Protein AF-Q121H1-F1 (afdb_monomer_lite)

Secondary structure (DSSP, 8-state):
-------TTS--GGGHHHHHHHHHHTPPPPP---S--TTT-HHHHHHHHH--PPPEEEEEEHHHHHTT--HHHHHHHHHHSSSHHHHHHHTT-EEEEEES-TT-SS-GGG-HHHHHHHHHHHHH---HHHHB---HHHHHHHHHHHSEEEEEEETTTEEEEEEE--HHHHHHHHHHHHHHHHHHHHTT--HHHHHHHHHHHHHHHHHHH-

Structure (mmCIF, N/CA/C/O backbone):
data_AF-Q121H1-F1
#
_entry.id   AF-Q121H1-F1
#
loop_
_atom_site.group_PDB
_atom_site.id
_atom_site.type_symbol
_atom_site.label_atom_id
_atom_site.label_alt_id
_atom_site.label_comp_id
_atom_site.label_asym_id
_atom_site.label_entity_id
_atom_site.label_seq_id
_atom_site.pdbx_PDB_ins_code
_at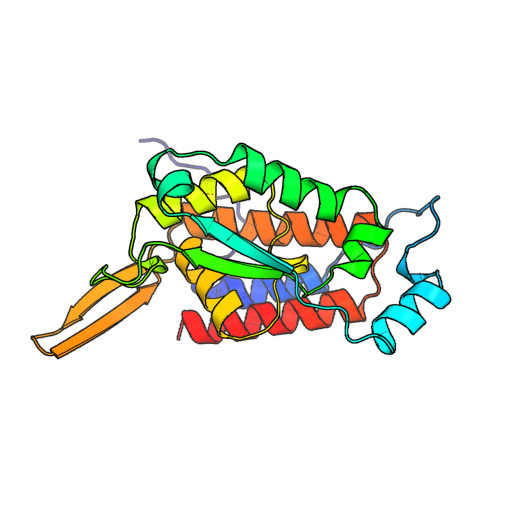om_site.Cartn_x
_atom_site.Cartn_y
_atom_site.Cartn_z
_atom_site.occupancy
_atom_site.B_iso_or_equiv
_atom_site.auth_seq_id
_atom_site.auth_comp_id
_atom_site.auth_asym_id
_atom_site.auth_atom_id
_atom_site.pdbx_PDB_model_num
ATOM 1 N N . MET A 1 1 ? 14.103 -7.721 33.071 1.00 34.28 1 MET A N 1
ATOM 2 C CA . MET A 1 1 ? 14.401 -6.409 32.450 1.00 34.28 1 MET A CA 1
ATOM 3 C C . MET A 1 1 ? 15.168 -6.641 31.159 1.00 34.28 1 MET A C 1
ATOM 5 O O . MET A 1 1 ? 16.382 -6.779 31.193 1.00 34.28 1 MET A O 1
ATOM 9 N N . ASN A 1 2 ? 14.458 -6.775 30.038 1.00 33.00 2 ASN A N 1
ATOM 10 C CA . ASN A 1 2 ? 15.070 -6.988 28.730 1.00 33.00 2 ASN A CA 1
ATOM 11 C C . ASN A 1 2 ? 15.188 -5.622 28.039 1.00 33.00 2 ASN A C 1
ATOM 13 O O . ASN A 1 2 ? 14.180 -5.060 27.623 1.00 33.00 2 ASN A O 1
ATOM 17 N N . LYS A 1 3 ? 16.395 -5.045 27.994 1.00 39.53 3 LYS A N 1
ATOM 18 C CA . LYS A 1 3 ? 16.660 -3.836 27.204 1.00 39.53 3 LYS A CA 1
ATOM 19 C C . LYS A 1 3 ? 16.692 -4.261 25.737 1.00 39.53 3 LYS A C 1
ATOM 21 O O . LYS A 1 3 ? 17.714 -4.766 25.272 1.00 39.53 3 LYS A O 1
ATOM 26 N N . GLN A 1 4 ? 15.574 -4.101 25.028 1.00 41.59 4 GLN A N 1
ATOM 27 C CA . GLN A 1 4 ? 15.573 -4.167 23.570 1.00 41.59 4 GLN A CA 1
ATOM 28 C C . GLN A 1 4 ? 16.611 -3.166 23.056 1.00 41.59 4 GLN A C 1
ATOM 30 O O . GLN A 1 4 ? 16.601 -1.987 23.409 1.00 41.59 4 GLN A O 1
ATOM 35 N N . ARG A 1 5 ? 17.577 -3.677 22.290 1.00 36.69 5 ARG A N 1
ATOM 36 C CA . ARG A 1 5 ? 18.591 -2.865 21.624 1.00 36.69 5 ARG A CA 1
ATOM 37 C C . ARG A 1 5 ? 17.867 -2.015 20.585 1.00 36.69 5 ARG A C 1
ATOM 39 O O . ARG A 1 5 ? 17.453 -2.535 19.557 1.00 36.69 5 ARG A O 1
ATOM 46 N N . HIS A 1 6 ? 17.699 -0.734 20.884 1.00 38.19 6 HIS A N 1
ATOM 47 C CA . HIS A 1 6 ? 17.233 0.257 19.925 1.00 38.19 6 HIS A CA 1
ATOM 48 C C . HIS A 1 6 ? 18.236 0.281 18.762 1.00 38.19 6 HIS A C 1
ATOM 50 O O . HIS A 1 6 ? 19.423 0.536 18.980 1.00 38.19 6 HIS A O 1
ATOM 56 N N . ASN A 1 7 ? 17.797 -0.080 17.556 1.00 40.78 7 ASN A N 1
ATOM 57 C CA . ASN A 1 7 ? 18.618 0.017 16.357 1.00 40.78 7 ASN A CA 1
ATOM 58 C C . ASN A 1 7 ? 18.686 1.508 15.966 1.00 40.78 7 ASN A C 1
ATOM 60 O O . ASN A 1 7 ? 17.660 2.061 15.580 1.00 40.78 7 ASN A O 1
ATOM 64 N N . PRO A 1 8 ? 19.845 2.188 16.051 1.00 44.75 8 PRO A N 1
ATOM 65 C CA . PRO A 1 8 ? 19.951 3.646 15.887 1.00 44.75 8 PRO A CA 1
ATOM 66 C C . PRO A 1 8 ? 19.706 4.151 14.450 1.00 44.75 8 PRO A C 1
ATOM 68 O O . PRO A 1 8 ? 19.971 5.311 14.150 1.00 44.75 8 PRO A O 1
ATOM 71 N N . SER A 1 9 ? 19.234 3.288 13.548 1.00 58.44 9 SER A N 1
ATOM 72 C CA . SER A 1 9 ? 18.956 3.599 12.141 1.00 58.44 9 SER A CA 1
ATOM 73 C C . SER A 1 9 ? 17.468 3.830 11.834 1.00 58.44 9 SER A C 1
ATOM 75 O O . SER A 1 9 ? 17.129 4.185 10.700 1.00 58.44 9 SER A O 1
ATOM 77 N N . GLU A 1 10 ? 16.584 3.681 12.825 1.00 61.81 10 GLU A N 1
ATOM 78 C CA . GLU A 1 10 ? 15.136 3.842 12.666 1.00 61.81 10 GLU A CA 1
ATOM 79 C C . GLU A 1 10 ? 14.643 5.127 13.365 1.00 61.81 10 GLU A C 1
ATOM 81 O O . GLU A 1 10 ? 14.983 5.373 14.522 1.00 61.81 10 GLU A O 1
ATOM 86 N N . PRO A 1 11 ? 13.894 5.997 12.661 1.00 69.19 11 PRO A N 1
ATOM 87 C CA . PRO A 1 11 ? 13.501 7.312 13.157 1.00 69.19 11 PRO A CA 1
ATOM 88 C C . PRO A 1 11 ? 12.398 7.214 14.223 1.00 69.19 11 PRO A C 1
ATOM 90 O O . PRO A 1 11 ? 11.541 6.329 14.147 1.00 69.19 11 PRO A O 1
ATOM 93 N N . PRO A 1 12 ? 12.332 8.173 15.163 1.00 69.56 12 PRO A N 1
ATOM 94 C CA . PRO A 1 12 ? 11.170 8.325 16.027 1.00 69.56 12 PRO A CA 1
ATOM 95 C C . PRO A 1 12 ? 9.916 8.716 15.212 1.00 69.56 12 PRO A C 1
ATOM 97 O O . PRO A 1 12 ? 10.044 9.274 14.117 1.00 69.56 12 PRO A O 1
ATOM 100 N N . PRO A 1 13 ? 8.698 8.497 15.751 1.00 66.62 13 PRO A N 1
ATOM 101 C CA . PRO A 1 13 ? 7.440 8.676 15.020 1.00 66.62 13 PRO A CA 1
ATOM 102 C C . PRO A 1 13 ? 7.288 10.029 14.301 1.00 66.62 13 PRO A C 1
ATOM 104 O O . PRO A 1 13 ? 6.884 10.082 13.142 1.00 66.62 13 PRO A O 1
ATOM 107 N N . HIS A 1 14 ? 7.698 11.123 14.950 1.00 72.94 14 HIS A N 1
ATOM 108 C CA . HIS A 1 14 ? 7.619 12.483 14.401 1.00 72.94 14 HIS A CA 1
ATOM 109 C C . HIS A 1 14 ? 8.601 12.760 13.243 1.00 72.94 14 HIS A C 1
ATOM 111 O O . HIS A 1 14 ? 8.474 13.777 12.571 1.00 72.94 14 HIS A O 1
ATOM 117 N N . GLN A 1 15 ? 9.574 11.876 12.992 1.00 80.69 15 GLN A N 1
ATOM 118 C CA . GLN A 1 15 ? 10.546 11.977 11.891 1.00 80.69 15 GLN A CA 1
ATOM 119 C C . GLN A 1 15 ? 10.280 10.954 10.775 1.00 80.69 15 GLN A C 1
ATOM 121 O O . GLN A 1 15 ? 11.035 10.885 9.804 1.00 80.69 15 GLN A O 1
ATOM 126 N N . LEU A 1 16 ? 9.212 10.153 10.887 1.00 76.94 16 LEU A N 1
ATOM 127 C CA . LEU A 1 16 ? 8.920 9.058 9.960 1.00 76.94 16 LEU A CA 1
ATOM 128 C C . LEU A 1 16 ? 8.705 9.552 8.521 1.00 76.94 16 LEU A C 1
ATOM 130 O O . LEU A 1 16 ? 9.217 8.948 7.577 1.00 76.94 16 LEU A O 1
ATOM 134 N N . ALA A 1 17 ? 7.997 10.672 8.354 1.00 75.12 17 ALA A N 1
ATOM 135 C CA . ALA A 1 17 ? 7.684 11.235 7.041 1.00 75.12 17 ALA A CA 1
ATOM 136 C C . ALA A 1 17 ? 8.948 11.698 6.289 1.00 75.12 17 ALA A C 1
ATOM 138 O O . ALA A 1 17 ? 9.113 11.422 5.097 1.00 75.12 17 ALA A O 1
ATOM 139 N N . ASP A 1 18 ? 9.871 12.352 6.996 1.00 78.12 18 ASP A N 1
ATOM 140 C CA . ASP A 1 18 ? 11.135 12.818 6.424 1.00 78.12 18 ASP A CA 1
ATOM 141 C C . ASP A 1 18 ? 12.118 11.679 6.192 1.00 78.12 18 ASP A C 1
ATOM 143 O O . ASP A 1 18 ? 12.775 11.639 5.149 1.00 78.12 18 ASP A O 1
ATOM 147 N N . TRP A 1 19 ? 12.184 10.715 7.111 1.00 82.31 19 TRP A N 1
ATOM 148 C CA . TRP A 1 19 ? 13.001 9.523 6.927 1.00 82.31 19 TRP A CA 1
ATOM 149 C C . TRP A 1 19 ? 12.609 8.766 5.659 1.00 82.31 19 TRP A C 1
ATOM 151 O O . TRP A 1 19 ? 13.483 8.447 4.858 1.00 82.31 19 TRP A O 1
ATOM 161 N N . LEU A 1 20 ? 11.314 8.540 5.413 1.00 74.81 20 LEU A N 1
ATOM 162 C CA . LEU A 1 20 ? 10.854 7.867 4.193 1.00 74.81 20 LEU A CA 1
ATOM 163 C C . LEU A 1 20 ? 11.291 8.586 2.938 1.00 74.81 20 LEU A C 1
ATOM 165 O O . LEU A 1 20 ? 11.791 7.965 2.000 1.00 74.81 20 LEU A O 1
ATOM 169 N N . HIS A 1 21 ? 11.083 9.901 2.917 1.00 75.12 21 HIS A N 1
ATOM 170 C CA . HIS A 1 21 ? 11.475 10.682 1.770 1.00 75.12 21 HIS A CA 1
ATOM 171 C C . HIS A 1 21 ? 12.975 10.557 1.521 1.00 75.12 21 HIS A C 1
ATOM 173 O O . HIS A 1 21 ? 13.385 10.370 0.381 1.00 75.12 21 HIS A O 1
ATOM 179 N N . GLN A 1 22 ? 13.787 10.578 2.580 1.00 79.00 22 GLN A N 1
ATOM 180 C CA . GLN A 1 22 ? 15.221 10.348 2.466 1.00 79.00 22 GLN A CA 1
ATOM 181 C C . GLN A 1 22 ? 15.561 8.935 1.977 1.00 79.00 22 GLN A C 1
ATOM 183 O O . GLN A 1 22 ? 16.497 8.809 1.195 1.00 79.00 22 GLN A O 1
ATOM 188 N N . GLN A 1 23 ? 14.827 7.888 2.367 1.00 79.19 23 GLN A N 1
ATOM 189 C CA . GLN A 1 23 ? 15.066 6.522 1.873 1.00 79.19 23 GLN A CA 1
ATOM 190 C C . GLN A 1 23 ? 14.782 6.388 0.371 1.00 79.19 23 GLN A C 1
ATOM 192 O O . GLN A 1 23 ? 15.600 5.842 -0.366 1.00 79.19 23 GLN A O 1
ATOM 197 N N . PHE A 1 24 ? 13.662 6.939 -0.104 1.00 73.44 24 PHE A N 1
ATOM 198 C CA . PHE A 1 24 ? 13.357 7.006 -1.539 1.00 73.44 24 PHE A CA 1
ATOM 199 C C . PHE A 1 24 ? 14.347 7.917 -2.292 1.00 73.44 24 PHE A C 1
ATOM 201 O O . PHE A 1 24 ? 14.730 7.614 -3.421 1.00 73.44 24 PHE A O 1
ATOM 208 N N . LEU A 1 25 ? 14.798 8.984 -1.619 1.00 71.75 25 LEU A N 1
ATOM 209 C CA . LEU A 1 25 ? 15.963 9.834 -1.895 1.00 71.75 25 LEU A CA 1
ATOM 210 C C . LEU A 1 25 ? 17.230 9.064 -2.275 1.00 71.75 25 LEU A C 1
ATOM 212 O O . LEU A 1 25 ? 17.796 9.182 -3.361 1.00 71.75 25 LEU A O 1
ATOM 216 N N . ARG A 1 26 ? 17.694 8.301 -1.291 1.00 75.38 26 ARG A N 1
ATOM 217 C CA . ARG A 1 26 ? 19.017 7.681 -1.213 1.00 75.38 26 ARG A CA 1
ATOM 218 C C . ARG A 1 26 ? 19.045 6.279 -1.809 1.00 75.38 26 ARG A C 1
ATOM 220 O O . ARG A 1 26 ? 19.916 5.488 -1.449 1.00 75.38 26 ARG A O 1
ATOM 227 N N . ARG A 1 27 ? 18.088 5.950 -2.681 1.00 68.31 27 ARG A N 1
ATOM 228 C CA . ARG A 1 27 ? 17.991 4.620 -3.284 1.00 68.31 27 ARG A CA 1
ATOM 229 C C . ARG A 1 27 ? 19.352 4.226 -3.877 1.00 68.31 27 ARG A C 1
ATOM 231 O O . ARG A 1 27 ? 19.921 5.025 -4.625 1.00 68.31 27 ARG A O 1
ATOM 238 N N . PRO A 1 28 ? 19.877 3.026 -3.575 1.00 63.47 28 PRO A N 1
ATOM 239 C CA . PRO A 1 28 ? 21.087 2.555 -4.229 1.00 63.47 28 PRO A CA 1
ATOM 240 C C . PRO A 1 28 ? 20.869 2.512 -5.746 1.00 63.47 28 PRO A C 1
ATOM 242 O O . PRO A 1 28 ? 19.742 2.314 -6.220 1.00 63.47 28 PRO A O 1
ATOM 245 N N . ALA A 1 29 ? 21.949 2.707 -6.508 1.00 57.31 29 ALA A N 1
ATOM 246 C CA . ALA A 1 29 ? 21.909 2.448 -7.939 1.00 57.31 29 ALA A CA 1
ATOM 247 C C . ALA A 1 29 ? 21.372 1.020 -8.150 1.00 57.31 29 ALA A C 1
ATOM 249 O O . ALA A 1 29 ? 21.728 0.125 -7.372 1.00 57.31 29 ALA A O 1
ATOM 250 N N . PRO A 1 30 ? 20.469 0.804 -9.124 1.00 60.47 30 PRO A N 1
ATOM 251 C CA . PRO A 1 30 ? 20.012 -0.546 -9.410 1.00 60.47 30 PRO A CA 1
ATOM 252 C C . PRO A 1 30 ? 21.250 -1.418 -9.687 1.00 60.47 30 PRO A C 1
ATOM 254 O O . PRO A 1 30 ? 22.167 -0.939 -10.358 1.00 60.47 30 PRO A O 1
ATOM 257 N N . PRO A 1 31 ? 21.322 -2.649 -9.146 1.00 58.53 31 PRO A N 1
ATOM 258 C CA . PRO A 1 31 ? 22.397 -3.573 -9.504 1.00 58.53 31 PRO A CA 1
ATOM 259 C C . PRO A 1 31 ? 22.412 -3.760 -11.024 1.00 58.53 31 PRO A C 1
ATOM 261 O O . PRO A 1 31 ? 21.356 -3.602 -11.643 1.00 58.53 31 PRO A O 1
ATOM 264 N N . ASP A 1 32 ? 23.573 -4.087 -11.606 1.00 54.44 32 ASP A N 1
ATOM 265 C CA . ASP A 1 32 ? 23.716 -4.348 -13.044 1.00 54.44 32 ASP A CA 1
ATOM 266 C C . ASP A 1 32 ? 22.608 -5.305 -13.501 1.00 54.44 32 ASP A C 1
ATOM 268 O O . ASP A 1 32 ? 22.600 -6.504 -13.212 1.00 54.44 32 ASP A O 1
ATOM 272 N N . PHE A 1 33 ? 21.579 -4.730 -14.121 1.00 50.47 33 PHE A N 1
ATOM 273 C CA . PHE A 1 33 ? 20.337 -5.432 -14.375 1.00 50.47 33 PHE A CA 1
ATOM 274 C C . PHE A 1 33 ? 20.486 -6.168 -15.699 1.00 50.47 33 PHE A C 1
ATOM 276 O O . PHE A 1 33 ? 20.448 -5.563 -16.766 1.00 50.47 33 PHE A O 1
ATOM 283 N N . HIS A 1 34 ? 20.672 -7.484 -15.626 1.00 55.59 34 HIS A N 1
ATOM 284 C CA . HIS A 1 34 ? 20.847 -8.334 -16.807 1.00 55.59 34 HIS A CA 1
ATOM 285 C C . HIS A 1 34 ? 19.522 -8.737 -17.490 1.00 55.59 34 HIS A C 1
ATOM 287 O O . HIS A 1 34 ? 19.544 -9.450 -18.490 1.00 55.59 34 HIS A O 1
ATOM 293 N N . GLY A 1 35 ? 18.369 -8.294 -16.973 1.00 58.22 35 GLY A N 1
ATOM 294 C CA . GLY A 1 35 ? 17.061 -8.463 -17.617 1.00 58.22 35 GLY A CA 1
ATOM 295 C C . GLY A 1 35 ? 16.664 -7.264 -18.489 1.00 58.22 35 GLY A C 1
ATOM 296 O O . GLY A 1 35 ? 17.279 -6.202 -18.450 1.00 58.22 35 GLY A O 1
ATOM 297 N N . THR A 1 36 ? 15.573 -7.378 -19.246 1.00 63.00 36 THR A N 1
ATOM 298 C CA . THR A 1 36 ? 14.926 -6.214 -19.880 1.00 63.00 36 THR A CA 1
ATOM 299 C C . THR A 1 36 ? 14.064 -5.488 -18.856 1.00 63.00 36 THR A C 1
ATOM 301 O O . THR A 1 36 ? 13.089 -6.058 -18.361 1.00 63.00 36 THR A O 1
ATOM 304 N N . SER A 1 37 ? 14.441 -4.257 -18.487 1.00 70.81 37 SER A N 1
ATOM 305 C CA . SER A 1 37 ? 13.653 -3.466 -17.535 1.00 70.81 37 SER A CA 1
ATOM 306 C C . SER A 1 37 ? 12.253 -3.284 -18.123 1.00 70.81 37 SER A C 1
ATOM 308 O O . SER A 1 37 ? 12.154 -2.903 -19.292 1.00 70.81 37 SER A O 1
ATOM 310 N N . PRO A 1 38 ? 11.167 -3.511 -17.360 1.00 71.56 38 PRO A N 1
ATOM 311 C CA . PRO A 1 38 ? 9.818 -3.279 -17.873 1.00 71.56 38 PRO A CA 1
ATOM 312 C C . PRO A 1 38 ? 9.626 -1.816 -18.304 1.00 71.56 38 PRO A C 1
ATOM 314 O O . PRO A 1 38 ? 8.807 -1.526 -19.164 1.00 71.56 38 PRO A O 1
ATOM 317 N N . TRP A 1 39 ? 10.427 -0.897 -17.761 1.00 68.38 39 TRP A N 1
ATOM 318 C CA . TRP A 1 39 ? 10.409 0.525 -18.098 1.00 68.38 39 TRP A CA 1
ATOM 319 C C . TRP A 1 39 ? 11.224 0.876 -19.349 1.00 68.38 39 TRP A C 1
ATOM 321 O O . TRP A 1 39 ? 11.040 1.957 -19.901 1.00 68.38 39 TRP A O 1
ATOM 331 N N . ALA A 1 40 ? 12.118 -0.015 -19.793 1.00 67.56 40 ALA A N 1
ATOM 332 C CA . ALA A 1 40 ? 12.846 0.125 -21.056 1.00 67.56 40 ALA A CA 1
ATOM 333 C C . ALA A 1 40 ? 12.005 -0.325 -22.265 1.00 67.56 40 ALA A C 1
ATOM 335 O O . ALA A 1 40 ? 12.341 0.000 -23.403 1.00 67.56 40 ALA A O 1
ATOM 336 N N . ASP A 1 41 ? 10.903 -1.043 -22.026 1.00 68.81 41 ASP A N 1
ATOM 337 C CA . ASP A 1 41 ? 9.909 -1.355 -23.046 1.00 68.81 41 ASP A CA 1
ATOM 338 C C . ASP A 1 41 ? 9.089 -0.093 -23.369 1.00 68.81 41 ASP A C 1
ATOM 340 O O . ASP A 1 41 ? 8.159 0.297 -22.654 1.00 68.81 41 ASP A O 1
ATOM 344 N N . SER A 1 42 ? 9.451 0.567 -24.471 1.00 61.03 42 SER A N 1
ATOM 345 C CA . SER A 1 42 ? 8.793 1.777 -24.967 1.00 61.03 42 SER A CA 1
ATOM 346 C C . SER A 1 42 ? 7.311 1.564 -25.294 1.00 61.03 42 SER A C 1
ATOM 348 O O . SER A 1 42 ? 6.535 2.522 -25.212 1.00 61.03 42 SER A O 1
ATOM 350 N N . ASN A 1 43 ? 6.882 0.327 -25.580 1.00 63.41 43 ASN A N 1
ATOM 351 C CA . ASN A 1 43 ? 5.472 -0.005 -25.765 1.00 63.41 43 ASN A CA 1
ATOM 352 C C . ASN A 1 43 ? 4.738 -0.085 -24.426 1.00 63.41 43 ASN A C 1
ATOM 354 O O . ASN A 1 43 ? 3.634 0.446 -24.332 1.00 63.41 43 ASN A O 1
ATOM 358 N N . LEU A 1 44 ? 5.340 -0.670 -23.383 1.00 61.75 44 LEU A N 1
ATOM 359 C CA . LEU A 1 44 ? 4.755 -0.683 -22.036 1.00 61.75 44 LEU A CA 1
ATOM 360 C C . LEU A 1 44 ? 4.639 0.742 -21.477 1.00 61.75 44 LEU A C 1
ATOM 362 O O . LEU A 1 44 ? 3.569 1.132 -21.018 1.00 61.75 44 LEU A O 1
ATOM 366 N N . ALA A 1 45 ? 5.701 1.547 -21.570 1.00 63.16 45 ALA A N 1
ATOM 367 C CA . ALA A 1 45 ? 5.691 2.933 -21.101 1.00 63.16 45 ALA A CA 1
ATOM 368 C C . ALA A 1 45 ? 4.639 3.781 -21.841 1.00 63.16 45 ALA A C 1
ATOM 370 O O . ALA A 1 45 ? 3.860 4.508 -21.218 1.00 63.16 45 ALA A O 1
ATOM 371 N N . SER A 1 46 ? 4.546 3.635 -23.167 1.00 61.03 46 SER A N 1
ATOM 372 C CA . SER A 1 46 ? 3.531 4.323 -23.974 1.00 61.03 46 SER A CA 1
ATOM 373 C C . SER A 1 46 ? 2.114 3.816 -23.692 1.00 61.03 46 SER A C 1
ATOM 375 O O . SER A 1 46 ? 1.181 4.617 -23.649 1.00 61.03 46 SER A O 1
ATOM 377 N N . ALA A 1 47 ? 1.934 2.510 -23.471 1.00 59.12 47 ALA A N 1
ATOM 378 C CA . ALA A 1 47 ? 0.646 1.910 -23.133 1.00 59.12 47 ALA A CA 1
ATOM 379 C C . ALA A 1 47 ? 0.161 2.356 -21.751 1.00 59.12 47 ALA A C 1
ATOM 381 O O . ALA A 1 47 ? -0.999 2.727 -21.625 1.00 59.12 47 ALA A O 1
ATOM 382 N N . LEU A 1 48 ? 1.032 2.403 -20.741 1.00 60.69 48 LEU A N 1
ATOM 383 C CA . LEU A 1 48 ? 0.683 2.903 -19.406 1.00 60.69 48 LEU A CA 1
ATOM 384 C C . LEU A 1 48 ? 0.357 4.398 -19.411 1.00 60.69 48 LEU A C 1
ATOM 386 O O . LEU A 1 48 ? -0.509 4.837 -18.663 1.00 60.69 48 LEU A O 1
ATOM 390 N N . THR A 1 49 ? 1.001 5.167 -20.289 1.00 59.47 49 THR A N 1
ATOM 391 C CA . THR A 1 49 ? 0.733 6.605 -20.435 1.00 59.47 49 THR A CA 1
ATOM 392 C C . THR A 1 49 ? -0.570 6.884 -21.198 1.00 59.47 49 THR A C 1
ATOM 394 O O . THR A 1 49 ? -1.230 7.887 -20.946 1.00 59.47 49 THR A O 1
ATOM 397 N N . ARG A 1 50 ? -0.958 6.013 -22.144 1.00 51.19 50 ARG A N 1
ATOM 398 C CA . ARG A 1 50 ? -2.136 6.205 -23.016 1.00 51.19 50 ARG A CA 1
ATOM 399 C C . ARG A 1 50 ? -3.390 5.452 -22.574 1.00 51.19 50 ARG A C 1
ATOM 401 O O . ARG A 1 50 ? -4.483 5.834 -22.984 1.00 51.19 50 ARG A O 1
ATOM 408 N N . ALA A 1 51 ? -3.258 4.375 -21.805 1.00 57.69 51 ALA A N 1
ATOM 409 C CA . ALA A 1 51 ? -4.382 3.554 -21.379 1.00 57.69 51 ALA A CA 1
ATOM 410 C C . ALA A 1 51 ? -4.855 3.966 -19.983 1.00 57.69 51 ALA A C 1
ATOM 412 O O . ALA A 1 51 ? -4.119 3.858 -19.005 1.00 57.69 51 ALA A O 1
ATOM 413 N N . VAL A 1 52 ? -6.133 4.333 -19.871 1.00 65.31 52 VAL A N 1
ATOM 414 C CA . VAL A 1 52 ? -6.833 4.305 -18.582 1.00 65.31 52 VAL A CA 1
ATOM 415 C C . VAL A 1 52 ? -7.126 2.839 -18.275 1.00 65.31 52 VAL A C 1
ATOM 417 O O . VAL A 1 52 ? -8.182 2.309 -18.617 1.00 65.31 52 VAL A O 1
ATOM 420 N N . LEU A 1 53 ? -6.142 2.138 -17.712 1.00 76.12 53 LEU A N 1
ATOM 421 C CA . LEU A 1 53 ? -6.353 0.770 -17.260 1.00 76.12 53 LEU A CA 1
ATOM 422 C C . LEU A 1 53 ? -7.328 0.780 -16.072 1.00 76.12 53 LEU A C 1
ATOM 424 O O . LEU A 1 53 ? -7.200 1.633 -15.191 1.00 76.12 53 LEU A O 1
ATOM 428 N N . PRO A 1 54 ? -8.279 -0.168 -16.004 1.00 83.56 54 PRO A N 1
ATOM 429 C CA . PRO A 1 54 ? -9.243 -0.205 -14.914 1.00 83.56 54 PRO A CA 1
ATOM 430 C C . PRO A 1 54 ? -8.536 -0.400 -13.571 1.00 83.56 54 PRO A C 1
ATOM 432 O O . PRO A 1 54 ? -7.478 -1.039 -13.493 1.00 83.56 54 PRO A O 1
ATOM 435 N N . ALA A 1 55 ? -9.132 0.139 -12.511 1.00 88.25 55 ALA A N 1
ATOM 436 C CA . ALA A 1 55 ? -8.680 -0.120 -11.153 1.00 88.25 55 ALA A CA 1
ATOM 437 C C . ALA A 1 55 ? -8.811 -1.614 -10.808 1.00 88.25 55 ALA A C 1
ATOM 439 O O . ALA A 1 55 ? -9.632 -2.338 -11.373 1.00 88.25 55 ALA A O 1
ATOM 440 N N . ILE A 1 56 ? -7.982 -2.069 -9.875 1.00 91.50 56 ILE A N 1
ATOM 441 C CA . ILE A 1 56 ? -8.028 -3.414 -9.316 1.00 91.50 56 ILE A CA 1
ATOM 442 C C . ILE A 1 56 ? -8.695 -3.304 -7.955 1.00 91.50 56 ILE A C 1
ATOM 444 O O . ILE A 1 56 ? -8.089 -2.823 -7.001 1.00 91.50 56 ILE A O 1
ATOM 448 N N . ASP A 1 57 ? -9.936 -3.767 -7.869 1.00 91.00 57 ASP A N 1
ATOM 449 C CA . ASP A 1 57 ? -10.660 -3.802 -6.605 1.00 91.00 57 ASP A CA 1
ATOM 450 C C . ASP A 1 57 ? -10.313 -5.075 -5.839 1.00 91.00 57 ASP A C 1
ATOM 452 O O . ASP A 1 57 ? -10.584 -6.201 -6.287 1.00 91.00 57 ASP A O 1
ATOM 456 N N . LEU A 1 58 ? -9.679 -4.885 -4.684 1.00 92.94 58 LEU A N 1
ATOM 457 C CA . LEU A 1 58 ? -9.421 -5.929 -3.710 1.00 92.94 58 LEU A CA 1
ATOM 458 C C . LEU A 1 58 ? -10.408 -5.767 -2.559 1.00 92.94 58 LEU A C 1
ATOM 460 O O . LEU A 1 58 ? -10.252 -4.911 -1.689 1.00 92.94 58 LEU A O 1
ATOM 464 N N . THR A 1 59 ? -11.454 -6.587 -2.600 1.00 92.88 59 THR A N 1
ATOM 465 C CA . THR A 1 59 ? -12.500 -6.606 -1.585 1.00 92.88 59 THR A CA 1
ATOM 466 C C . THR A 1 59 ? -12.261 -7.749 -0.614 1.00 92.88 59 THR A C 1
ATOM 468 O O . THR A 1 59 ? -12.234 -8.908 -1.023 1.00 92.88 59 THR A O 1
ATOM 471 N N . PHE A 1 60 ? -12.144 -7.426 0.668 1.00 94.25 60 PHE A N 1
ATOM 472 C CA . PHE A 1 60 ? -12.128 -8.401 1.750 1.00 94.25 60 PHE A CA 1
ATOM 473 C C . PHE A 1 60 ? -13.545 -8.557 2.294 1.00 94.25 60 PHE A C 1
ATOM 475 O O . PHE A 1 60 ? -14.210 -7.573 2.637 1.00 94.25 60 PHE A O 1
ATOM 482 N N . THR A 1 61 ? -14.052 -9.785 2.323 1.00 95.19 61 THR A N 1
ATOM 483 C CA . THR A 1 61 ? -15.386 -10.046 2.865 1.00 95.19 61 THR A CA 1
ATOM 484 C C . THR A 1 61 ? -15.320 -10.198 4.377 1.00 95.19 61 THR A C 1
ATOM 486 O O . THR A 1 61 ? -14.335 -10.702 4.914 1.00 95.19 61 THR A O 1
ATOM 489 N N . ARG A 1 62 ? -16.392 -9.814 5.075 1.00 95.12 62 ARG A N 1
ATOM 490 C CA . ARG A 1 62 ? -16.543 -10.069 6.512 1.00 95.12 62 ARG A CA 1
ATOM 491 C C . ARG A 1 62 ? -16.296 -11.534 6.863 1.00 95.12 62 ARG A C 1
ATOM 493 O O . ARG A 1 62 ? -15.621 -11.818 7.842 1.00 95.12 62 ARG A O 1
ATOM 500 N N . GLN A 1 63 ? -16.777 -12.457 6.029 1.00 95.56 63 GLN A N 1
ATOM 501 C CA . GLN A 1 63 ? -16.554 -13.886 6.225 1.00 95.56 63 GLN A CA 1
ATOM 502 C C . GLN A 1 63 ? -15.063 -14.250 6.184 1.00 95.56 63 GLN A C 1
ATOM 504 O O . GLN A 1 63 ? -14.611 -15.025 7.028 1.00 95.56 63 GLN A O 1
ATOM 509 N N . ASP A 1 64 ? -14.305 -13.713 5.224 1.00 95.69 64 ASP A N 1
ATOM 510 C CA . ASP A 1 64 ? -12.868 -13.978 5.112 1.00 95.69 64 ASP A CA 1
ATOM 511 C C . ASP A 1 64 ? -12.098 -13.396 6.296 1.00 95.69 64 ASP A C 1
ATOM 513 O O . ASP A 1 64 ? -11.230 -14.074 6.846 1.00 95.69 64 ASP A O 1
ATOM 517 N N . VAL A 1 65 ? -12.458 -12.183 6.724 1.00 94.69 65 VAL A N 1
ATOM 518 C CA . VAL A 1 65 ? -11.847 -11.511 7.876 1.00 94.69 65 VAL A CA 1
ATOM 519 C C . VAL A 1 65 ? -12.118 -12.281 9.169 1.00 94.69 65 VAL A C 1
ATOM 521 O O . VAL A 1 65 ? -11.178 -12.668 9.859 1.00 94.69 65 VAL A O 1
ATOM 524 N N . GLU A 1 66 ? -13.385 -12.562 9.479 1.00 93.81 66 GLU A N 1
ATOM 525 C CA . GLU A 1 66 ? -13.783 -13.246 10.719 1.00 93.81 66 GLU A CA 1
ATOM 526 C C . GLU A 1 66 ? -13.276 -14.694 10.776 1.00 93.81 66 GLU A C 1
ATOM 528 O O . GLU A 1 66 ? -12.990 -15.211 11.853 1.00 93.81 66 GLU A O 1
ATOM 533 N N . SER A 1 67 ? -13.117 -15.345 9.618 1.00 95.38 67 SER A N 1
ATOM 534 C CA . SER A 1 67 ? -12.553 -16.698 9.520 1.00 95.38 67 SER A CA 1
ATOM 535 C C . SER A 1 67 ? -11.030 -16.720 9.325 1.00 95.38 67 SER A C 1
ATOM 537 O O . SER A 1 67 ? -10.480 -17.795 9.083 1.00 95.38 67 SER A O 1
ATOM 539 N N . ALA A 1 68 ? -10.351 -15.567 9.363 1.00 93.44 68 ALA A N 1
ATOM 540 C CA . ALA A 1 68 ? -8.914 -15.416 9.110 1.00 93.44 68 ALA A CA 1
ATOM 541 C C . ALA A 1 68 ? -8.415 -16.069 7.797 1.00 93.44 68 ALA A C 1
ATOM 543 O O . ALA A 1 68 ? -7.282 -16.546 7.700 1.00 93.44 68 ALA A O 1
ATOM 544 N N . ARG A 1 69 ? -9.253 -16.096 6.754 1.00 95.94 69 ARG A N 1
ATOM 545 C CA . ARG A 1 69 ? -8.916 -16.683 5.449 1.00 95.94 69 ARG A CA 1
ATOM 546 C C . ARG A 1 69 ? -8.161 -15.674 4.596 1.00 95.94 69 ARG A C 1
ATOM 548 O O . ARG A 1 69 ? -8.756 -14.895 3.857 1.00 95.94 69 ARG A O 1
ATOM 555 N N . ILE A 1 70 ? -6.837 -15.692 4.700 1.00 96.44 70 ILE A N 1
ATOM 556 C CA . ILE A 1 70 ? -5.969 -14.789 3.929 1.00 96.44 70 ILE A CA 1
ATOM 557 C C . ILE A 1 70 ? -5.504 -15.377 2.589 1.00 96.44 70 ILE A C 1
ATOM 559 O O . ILE A 1 70 ? -5.065 -14.623 1.728 1.00 96.44 70 ILE A O 1
ATOM 563 N N . GLY A 1 71 ? -5.598 -16.699 2.395 1.00 95.06 71 GLY A N 1
ATOM 564 C CA . GLY A 1 71 ? -4.969 -17.402 1.266 1.00 95.06 71 GLY A CA 1
ATOM 565 C C . GLY A 1 71 ? -5.373 -16.856 -0.103 1.00 95.06 71 GLY A C 1
ATOM 566 O O . GLY A 1 71 ? -4.519 -16.426 -0.865 1.00 95.06 71 GLY A O 1
ATOM 567 N N . SER A 1 72 ? -6.676 -16.754 -0.373 1.00 91.25 72 SER A N 1
ATOM 568 C CA . SER A 1 72 ? -7.189 -16.243 -1.653 1.00 91.25 72 SER A CA 1
ATOM 569 C C . SER A 1 72 ? -6.775 -14.794 -1.936 1.00 91.25 72 SER A C 1
ATOM 571 O O . SER A 1 72 ? -6.487 -14.436 -3.080 1.00 91.25 72 SER A O 1
ATOM 573 N N . ALA A 1 73 ? -6.725 -13.952 -0.901 1.00 94.12 73 ALA A N 1
ATOM 574 C CA . ALA A 1 73 ? -6.257 -12.578 -1.011 1.00 94.12 73 ALA A CA 1
ATOM 575 C C . ALA A 1 73 ? -4.756 -12.524 -1.320 1.00 94.12 73 ALA A C 1
ATOM 577 O O . ALA A 1 73 ? -4.347 -11.807 -2.234 1.00 94.12 73 ALA A O 1
ATOM 578 N N . VAL A 1 74 ? -3.949 -13.302 -0.593 1.00 95.94 74 VAL A N 1
ATOM 579 C CA . VAL A 1 74 ? -2.499 -13.390 -0.795 1.00 95.94 74 VAL A CA 1
ATOM 580 C C . VAL A 1 74 ? -2.177 -13.940 -2.182 1.00 95.94 74 VAL A C 1
ATOM 582 O O . VAL A 1 74 ? -1.370 -13.332 -2.873 1.00 95.94 74 VAL A O 1
ATOM 585 N N . ASP A 1 75 ? -2.844 -14.997 -2.646 1.00 95.19 75 ASP A N 1
ATOM 586 C CA . ASP A 1 75 ? -2.635 -15.563 -3.987 1.00 95.19 75 ASP A CA 1
ATOM 587 C C . ASP A 1 75 ? -2.890 -14.517 -5.082 1.00 95.19 75 ASP A C 1
ATOM 589 O O . ASP A 1 75 ? -2.093 -14.336 -6.009 1.00 95.19 75 ASP A O 1
ATOM 593 N N . ARG A 1 76 ? -3.981 -13.753 -4.944 1.00 94.25 76 ARG A N 1
ATOM 594 C CA . ARG A 1 76 ? -4.303 -12.669 -5.877 1.00 94.25 76 ARG A CA 1
ATOM 595 C C . ARG A 1 76 ? -3.249 -11.565 -5.843 1.00 94.25 76 ARG A C 1
ATOM 597 O O . ARG A 1 76 ? -2.871 -11.063 -6.899 1.00 94.25 76 ARG A O 1
ATOM 604 N N . LEU A 1 77 ? -2.765 -11.191 -4.663 1.00 96.12 77 LEU A N 1
ATOM 605 C CA . LEU A 1 77 ? -1.712 -10.190 -4.503 1.00 96.12 77 LEU A CA 1
ATOM 606 C C . LEU A 1 77 ? -0.369 -10.666 -5.070 1.00 96.12 77 LEU A C 1
ATOM 608 O O . LEU A 1 77 ? 0.286 -9.910 -5.785 1.00 96.12 77 LEU A O 1
ATOM 612 N N . MET A 1 78 ? -0.002 -11.930 -4.849 1.00 94.44 78 MET A N 1
ATOM 613 C CA . MET A 1 78 ? 1.207 -12.540 -5.409 1.00 94.44 78 MET A CA 1
ATOM 614 C C . MET A 1 78 ? 1.220 -12.466 -6.938 1.00 94.44 78 MET A C 1
ATOM 616 O O . MET A 1 78 ? 2.251 -12.127 -7.515 1.00 94.44 78 MET A O 1
ATOM 620 N N . SER A 1 79 ? 0.067 -12.649 -7.595 1.00 93.31 79 SER A N 1
ATOM 621 C CA . SER A 1 79 ? -0.044 -12.496 -9.055 1.00 93.31 79 SER A CA 1
ATOM 622 C C . SER A 1 79 ? 0.297 -11.085 -9.565 1.00 93.31 79 SER A C 1
ATOM 624 O O . SER A 1 79 ? 0.720 -10.918 -10.710 1.00 93.31 79 SER A O 1
ATOM 626 N N . LEU A 1 80 ? 0.150 -10.048 -8.727 1.00 92.94 80 LEU A N 1
ATOM 627 C CA . LEU A 1 80 ? 0.533 -8.676 -9.080 1.00 92.94 80 LEU A CA 1
ATOM 628 C C . LEU A 1 80 ? 2.051 -8.491 -9.094 1.00 92.94 80 LEU A C 1
ATOM 630 O O . LEU A 1 80 ? 2.540 -7.601 -9.790 1.00 92.94 80 LEU A O 1
ATOM 634 N N . THR A 1 81 ? 2.767 -9.321 -8.335 1.00 92.75 81 THR A N 1
ATOM 635 C CA . THR A 1 81 ? 4.223 -9.284 -8.156 1.00 92.75 81 THR A CA 1
ATOM 636 C C . THR A 1 81 ? 4.974 -10.393 -8.890 1.00 92.75 81 THR A C 1
ATOM 638 O O . THR A 1 81 ? 6.188 -10.497 -8.754 1.00 92.75 81 THR A O 1
ATOM 641 N N . ASP A 1 82 ? 4.267 -11.202 -9.678 1.00 89.25 82 ASP A N 1
ATOM 642 C CA . ASP A 1 82 ? 4.801 -12.408 -10.321 1.00 89.25 82 ASP A CA 1
ATOM 643 C C . ASP A 1 82 ? 5.879 -12.102 -11.377 1.00 89.25 82 ASP A C 1
ATOM 645 O O . ASP A 1 82 ? 6.840 -12.845 -11.557 1.00 89.25 82 ASP A O 1
ATOM 649 N N . THR A 1 83 ? 5.755 -10.960 -12.063 1.00 87.50 83 THR A N 1
ATOM 650 C CA . THR A 1 83 ? 6.734 -10.502 -13.061 1.00 87.50 83 THR A CA 1
ATOM 651 C C . THR A 1 83 ? 6.972 -8.993 -12.968 1.00 87.50 83 THR A C 1
ATOM 653 O O . THR A 1 83 ? 6.051 -8.249 -12.613 1.00 87.50 83 THR A O 1
ATOM 656 N N . PRO A 1 84 ? 8.158 -8.488 -13.365 1.00 84.88 84 PRO A N 1
ATOM 657 C CA . PRO A 1 84 ? 8.419 -7.047 -13.441 1.00 84.88 84 PRO A CA 1
ATOM 658 C C . PRO A 1 84 ? 7.387 -6.283 -14.288 1.00 84.88 84 PRO A C 1
ATOM 660 O O . PRO A 1 84 ? 7.006 -5.162 -13.954 1.00 84.88 84 PRO A O 1
ATOM 663 N N . GLN A 1 85 ? 6.898 -6.895 -15.370 1.00 83.62 85 GLN A N 1
ATOM 664 C CA . GLN A 1 85 ? 5.864 -6.331 -16.235 1.00 83.62 85 GLN A CA 1
ATOM 665 C C . GLN A 1 85 ? 4.513 -6.248 -15.515 1.00 83.62 85 GLN A C 1
ATOM 667 O O . GLN A 1 85 ? 3.825 -5.237 -15.644 1.00 83.62 85 GLN A O 1
ATOM 672 N N . ALA A 1 86 ? 4.131 -7.276 -14.746 1.00 88.31 86 ALA A N 1
ATOM 673 C CA . ALA A 1 86 ? 2.914 -7.245 -13.936 1.00 88.31 86 ALA A CA 1
ATOM 674 C C . ALA A 1 86 ? 2.979 -6.139 -12.874 1.00 88.31 86 ALA A C 1
ATOM 676 O O . ALA A 1 86 ? 2.027 -5.365 -12.754 1.00 88.31 86 ALA A O 1
ATOM 677 N N . CYS A 1 87 ? 4.113 -6.001 -12.184 1.00 89.94 87 CYS A N 1
ATOM 678 C CA . CYS A 1 87 ? 4.336 -4.931 -11.217 1.00 89.94 87 CYS A CA 1
ATOM 679 C C . CYS A 1 87 ? 4.178 -3.548 -11.860 1.00 89.94 87 CYS A C 1
ATOM 681 O O . CYS A 1 87 ? 3.320 -2.767 -11.454 1.00 89.94 87 CYS A O 1
ATOM 683 N N . ALA A 1 88 ? 4.941 -3.272 -12.925 1.00 86.00 88 ALA A N 1
ATOM 684 C CA . ALA A 1 88 ? 4.905 -1.987 -13.621 1.00 86.00 88 ALA A CA 1
ATOM 685 C C . ALA A 1 88 ? 3.504 -1.664 -14.162 1.00 86.00 88 ALA A C 1
ATOM 687 O O . ALA A 1 88 ? 3.019 -0.543 -14.013 1.00 86.00 88 ALA A O 1
ATOM 688 N N . ARG A 1 89 ? 2.810 -2.661 -14.727 1.00 86.88 89 ARG A N 1
ATOM 689 C CA . ARG A 1 89 ? 1.456 -2.493 -15.269 1.00 86.88 89 ARG A CA 1
ATOM 690 C C . ARG A 1 89 ? 0.413 -2.163 -14.204 1.00 86.88 89 ARG A C 1
ATOM 692 O O . ARG A 1 89 ? -0.613 -1.557 -14.516 1.00 86.88 89 ARG A O 1
ATOM 699 N N . ASN A 1 90 ? 0.624 -2.609 -12.971 1.00 89.69 90 ASN A N 1
ATOM 700 C CA . ASN A 1 90 ? -0.334 -2.476 -11.877 1.00 89.69 90 ASN A CA 1
ATOM 701 C C . ASN A 1 90 ? 0.056 -1.386 -10.858 1.00 89.69 90 ASN A C 1
ATOM 703 O O . ASN A 1 90 ? -0.630 -1.255 -9.842 1.00 89.69 90 ASN A O 1
ATOM 707 N N . LEU A 1 91 ? 1.098 -0.589 -11.139 1.00 88.44 91 LEU A N 1
ATOM 708 C CA . LEU A 1 91 ? 1.481 0.589 -10.353 1.00 88.44 91 LEU A CA 1
ATOM 709 C C . LEU A 1 91 ? 0.249 1.461 -10.068 1.00 88.44 91 LEU A C 1
ATOM 711 O O . LEU A 1 91 ? -0.452 1.866 -10.995 1.00 88.44 91 LEU A O 1
ATOM 715 N N . SER A 1 92 ? 0.007 1.763 -8.790 1.00 87.69 92 SER A N 1
ATOM 716 C CA . SER A 1 92 ? -1.031 2.704 -8.344 1.00 87.69 92 SER A CA 1
ATOM 717 C C . SER A 1 92 ? -2.468 2.397 -8.806 1.00 87.69 92 SER A C 1
ATOM 719 O O . SER A 1 92 ? -3.280 3.309 -8.965 1.00 87.69 92 SER A O 1
ATOM 721 N N . ARG A 1 93 ? -2.813 1.122 -9.026 1.00 90.19 93 ARG A N 1
ATOM 722 C CA . ARG A 1 93 ? -4.143 0.698 -9.513 1.00 90.19 93 ARG A CA 1
ATOM 723 C C . ARG A 1 93 ? -4.996 -0.047 -8.489 1.00 90.19 93 ARG A C 1
ATOM 725 O O . ARG A 1 93 ? -6.177 -0.258 -8.748 1.00 90.19 93 ARG A O 1
ATOM 732 N N . LEU A 1 94 ? -4.435 -0.454 -7.357 1.00 92.62 94 LEU A N 1
ATOM 733 C CA . LEU A 1 94 ? -5.122 -1.228 -6.327 1.00 92.62 94 LEU A CA 1
ATOM 734 C C . LEU A 1 94 ? -6.003 -0.326 -5.455 1.00 92.62 94 LEU A C 1
ATOM 736 O O . LEU A 1 94 ? -5.535 0.684 -4.928 1.00 92.62 94 LEU A O 1
ATOM 740 N N . ARG A 1 95 ? -7.265 -0.710 -5.271 1.00 90.69 95 ARG A N 1
ATOM 741 C CA . ARG A 1 95 ? -8.200 -0.092 -4.323 1.00 90.69 95 ARG A CA 1
ATOM 742 C C . ARG A 1 95 ? -8.619 -1.122 -3.284 1.00 90.69 95 ARG A C 1
ATOM 744 O O . ARG A 1 95 ? -8.879 -2.276 -3.632 1.00 90.69 95 ARG A O 1
ATOM 751 N N . LEU A 1 96 ? -8.673 -0.701 -2.024 1.00 89.25 96 LEU A N 1
ATOM 752 C CA . LEU A 1 96 ? -9.053 -1.561 -0.905 1.00 89.25 96 LEU A CA 1
ATOM 753 C C . LEU A 1 96 ? -10.527 -1.355 -0.577 1.00 89.25 96 LEU A C 1
ATOM 755 O O . LEU A 1 96 ? -11.007 -0.226 -0.527 1.00 89.25 96 LEU A O 1
ATOM 759 N N . ALA A 1 97 ? -11.237 -2.447 -0.323 1.00 88.75 97 ALA A N 1
ATOM 760 C CA . ALA A 1 97 ? -12.608 -2.394 0.156 1.00 88.75 97 ALA A CA 1
ATOM 761 C C . ALA A 1 97 ? -12.868 -3.509 1.167 1.00 88.75 97 ALA A C 1
ATOM 763 O O . ALA A 1 97 ? -12.351 -4.617 1.040 1.00 88.75 97 ALA A O 1
ATOM 764 N N . PHE A 1 98 ? -13.733 -3.230 2.135 1.00 90.69 98 PHE A N 1
ATOM 765 C CA . PHE A 1 98 ? -14.245 -4.219 3.076 1.00 90.69 98 PHE A CA 1
ATOM 766 C C . PHE A 1 98 ? -15.754 -4.322 2.886 1.00 90.69 98 PHE A C 1
ATOM 768 O O . PHE A 1 98 ? -16.449 -3.310 2.840 1.00 90.69 98 PHE A O 1
ATOM 775 N N . SER A 1 99 ? -16.263 -5.542 2.734 1.00 93.06 99 SER A N 1
ATOM 776 C CA . SER A 1 99 ? -17.683 -5.797 2.465 1.00 93.06 99 SER A CA 1
ATOM 777 C C . SER A 1 99 ? -18.330 -6.593 3.595 1.00 93.06 99 SER A C 1
ATOM 779 O O . SER A 1 99 ? -17.693 -7.446 4.208 1.00 93.06 99 SER A O 1
ATOM 781 N N . GLY A 1 100 ? -19.608 -6.321 3.874 1.00 91.62 100 GLY A N 1
ATOM 782 C CA . GLY A 1 100 ? -20.359 -6.979 4.955 1.00 91.62 100 GLY A CA 1
ATOM 783 C C . GLY A 1 100 ? -20.324 -6.249 6.305 1.00 91.62 100 GLY A C 1
ATOM 784 O O . GLY A 1 100 ? -20.924 -6.728 7.265 1.00 91.62 100 GLY A O 1
ATOM 785 N N . TYR A 1 101 ? -19.690 -5.075 6.363 1.00 88.25 101 TYR A N 1
ATOM 786 C CA . TYR A 1 101 ? -19.559 -4.240 7.565 1.00 88.25 101 TYR A CA 1
ATOM 787 C C . TYR A 1 101 ? -20.485 -3.010 7.573 1.00 88.25 101 TYR A C 1
ATOM 789 O O . TYR A 1 101 ? -20.427 -2.190 8.476 1.00 88.25 101 TYR A O 1
ATOM 797 N N . ASN A 1 102 ? -21.393 -2.881 6.602 1.00 86.19 102 ASN A N 1
ATOM 798 C CA . ASN A 1 102 ? -22.235 -1.686 6.408 1.00 86.19 102 ASN A CA 1
ATOM 799 C C . ASN A 1 102 ? -23.185 -1.369 7.581 1.00 86.19 102 ASN A C 1
ATOM 801 O O . ASN A 1 102 ? -23.824 -0.322 7.586 1.00 86.19 102 ASN A O 1
ATOM 805 N N . ARG A 1 103 ? -23.356 -2.310 8.515 1.00 85.88 103 ARG A N 1
ATOM 806 C CA . ARG A 1 103 ? -24.212 -2.174 9.703 1.00 85.88 103 ARG A CA 1
ATOM 807 C C . ARG A 1 103 ? -23.411 -1.923 10.978 1.00 85.88 103 ARG A C 1
ATOM 809 O O . ARG A 1 103 ? -24.010 -1.819 12.044 1.00 85.88 103 ARG A O 1
ATOM 816 N N . GLU A 1 104 ? -22.087 -1.875 10.879 1.00 80.50 104 GLU A N 1
ATOM 817 C CA . GLU A 1 104 ? -21.237 -1.662 12.037 1.00 80.50 104 GLU A CA 1
ATOM 818 C C . GLU A 1 104 ? -21.234 -0.184 12.436 1.00 80.50 104 GLU A C 1
ATOM 820 O O . GLU A 1 104 ? -21.163 0.690 11.571 1.00 80.50 104 GLU A O 1
ATOM 825 N N . PRO A 1 105 ? -21.310 0.114 13.743 1.00 76.56 105 PRO A N 1
ATOM 826 C CA . PRO A 1 105 ? -21.297 1.489 14.232 1.00 76.56 105 PRO A CA 1
ATOM 827 C C . PRO A 1 105 ? -19.894 2.114 14.214 1.00 76.56 105 PRO A C 1
ATOM 829 O O . PRO A 1 105 ? -19.769 3.325 14.378 1.00 76.56 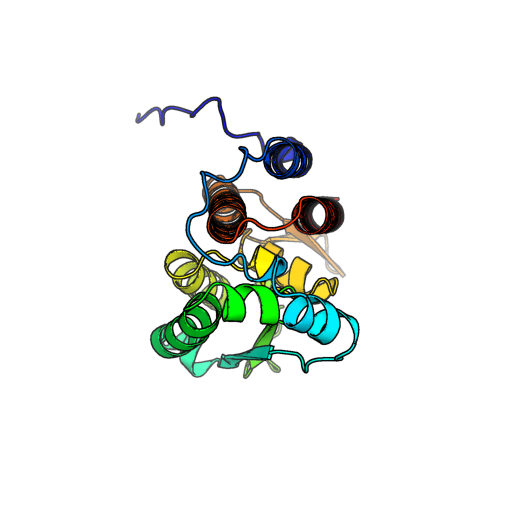105 PRO A O 1
ATOM 832 N N . HIS A 1 106 ? -18.850 1.297 14.056 1.00 75.06 106 HIS A N 1
ATOM 833 C CA . HIS A 1 106 ? -17.455 1.723 14.034 1.00 75.06 106 HIS A CA 1
ATOM 834 C C . HIS A 1 106 ? -16.941 1.804 12.598 1.00 75.06 106 HIS A C 1
ATOM 836 O O . HIS A 1 106 ? -17.352 1.032 11.731 1.00 75.06 106 HIS A O 1
ATOM 842 N N . GLU A 1 107 ? -15.994 2.707 12.352 1.00 76.81 107 GLU A N 1
ATOM 843 C CA . GLU A 1 107 ? -15.278 2.725 11.079 1.00 76.81 107 GLU A CA 1
ATOM 844 C C . GLU A 1 107 ? -14.442 1.453 10.913 1.00 76.81 107 GLU A C 1
ATOM 846 O O . GLU A 1 107 ? -13.908 0.920 11.883 1.00 76.81 107 GLU A O 1
ATOM 851 N N . ILE A 1 108 ? -14.257 1.011 9.667 1.00 81.81 108 ILE A N 1
ATOM 852 C CA . ILE A 1 108 ? -13.464 -0.177 9.307 1.00 81.81 108 ILE A CA 1
ATOM 853 C C . ILE A 1 108 ? -12.105 -0.206 10.014 1.00 81.81 108 ILE A C 1
ATOM 855 O O . ILE A 1 108 ? -11.706 -1.228 10.565 1.00 81.81 108 ILE A O 1
ATOM 859 N N . ALA A 1 109 ? -11.402 0.927 10.039 1.00 72.88 109 ALA A N 1
ATOM 860 C CA . ALA A 1 109 ? -10.085 1.017 10.656 1.00 72.88 109 ALA A CA 1
ATOM 861 C C . ALA A 1 109 ? -10.099 0.832 12.185 1.00 72.88 109 ALA A C 1
ATOM 863 O O . ALA A 1 109 ? -9.086 0.467 12.769 1.00 72.88 109 ALA A O 1
ATOM 864 N N . GLN A 1 110 ? -11.239 1.056 12.840 1.00 75.94 110 GLN A N 1
ATOM 865 C CA . GLN A 1 110 ? -11.400 0.917 14.290 1.00 75.94 110 GLN A CA 1
ATOM 866 C C . GLN A 1 110 ? -11.668 -0.537 14.714 1.00 75.94 110 GLN A C 1
ATOM 868 O O . GLN A 1 110 ? -11.620 -0.857 15.903 1.00 75.94 110 GLN A O 1
ATOM 873 N N . MET A 1 111 ? -11.945 -1.427 13.760 1.00 83.88 111 MET A N 1
ATOM 874 C CA . MET A 1 111 ? -12.259 -2.830 14.017 1.00 83.88 111 MET A CA 1
ATOM 875 C C . MET A 1 111 ? -10.970 -3.658 14.094 1.00 83.88 111 MET A C 1
ATOM 877 O O . MET A 1 111 ? -10.222 -3.788 13.121 1.00 83.88 111 MET A O 1
ATOM 881 N N . ARG A 1 112 ? -10.690 -4.237 15.267 1.00 82.38 112 ARG A N 1
ATOM 882 C CA . ARG A 1 112 ? -9.418 -4.932 15.542 1.00 82.38 112 ARG A CA 1
ATOM 883 C C . ARG A 1 112 ? -9.218 -6.168 14.671 1.00 82.38 112 ARG A C 1
ATOM 885 O O . ARG A 1 112 ? -8.096 -6.455 14.269 1.00 82.38 112 ARG A O 1
ATOM 892 N N . GLU A 1 113 ? -10.286 -6.897 14.379 1.00 87.19 113 GLU A N 1
ATOM 893 C CA . GLU A 1 113 ? -10.280 -8.061 13.496 1.00 87.19 113 GLU A CA 1
ATOM 894 C C . GLU A 1 113 ? -9.845 -7.697 12.074 1.00 87.19 113 GLU A C 1
ATOM 896 O O . GLU A 1 113 ? -9.091 -8.447 11.455 1.00 87.19 113 GLU A O 1
ATOM 901 N N . ILE A 1 114 ? -10.228 -6.510 11.594 1.00 89.56 114 ILE A N 1
ATOM 902 C CA . ILE A 1 114 ? -9.834 -6.010 10.278 1.00 89.56 114 ILE A CA 1
ATOM 903 C C . ILE A 1 114 ? -8.346 -5.659 10.279 1.00 89.56 114 ILE A C 1
ATOM 905 O O . ILE A 1 114 ? -7.617 -6.085 9.382 1.00 89.56 114 ILE A O 1
ATOM 909 N N . ALA A 1 115 ? -7.879 -4.942 11.304 1.00 85.56 115 ALA A N 1
ATOM 910 C CA . ALA A 1 115 ? -6.465 -4.610 11.453 1.00 85.56 115 ALA A CA 1
ATOM 911 C C . ALA A 1 115 ? -5.587 -5.874 11.530 1.00 85.56 115 ALA A C 1
ATOM 913 O O . ALA A 1 115 ? -4.607 -5.985 10.796 1.00 85.56 115 ALA A O 1
ATOM 914 N N . HIS A 1 116 ? -5.960 -6.869 12.345 1.00 87.06 116 HIS A N 1
ATOM 915 C CA . HIS A 1 116 ? -5.218 -8.132 12.446 1.00 87.06 116 HIS A CA 1
ATOM 916 C C . HIS A 1 116 ? -5.204 -8.909 11.123 1.00 87.06 116 HIS A C 1
ATOM 918 O O . HIS A 1 116 ? -4.158 -9.413 10.713 1.00 87.06 116 HIS A O 1
ATOM 924 N N . TYR A 1 117 ? -6.346 -8.993 10.438 1.00 92.00 117 TYR A N 1
ATOM 925 C CA . TYR A 1 117 ? -6.442 -9.650 9.137 1.00 92.00 117 TYR A CA 1
ATOM 926 C C . TYR A 1 117 ? -5.556 -8.962 8.089 1.00 92.00 117 TYR A C 1
ATOM 928 O O . TYR A 1 117 ? -4.792 -9.619 7.380 1.00 92.00 117 TYR A O 1
ATOM 936 N N . PHE A 1 118 ? -5.597 -7.630 8.031 1.00 91.06 118 PHE A N 1
ATOM 937 C CA . PHE A 1 118 ? -4.775 -6.843 7.116 1.00 91.06 118 PHE A CA 1
ATOM 938 C C . PHE A 1 118 ? -3.275 -6.968 7.423 1.00 91.06 118 PHE A C 1
ATOM 940 O O . PHE A 1 118 ? -2.461 -7.118 6.507 1.00 91.06 118 PHE A O 1
ATOM 947 N N . GLN A 1 119 ? -2.894 -6.965 8.703 1.00 88.19 119 GLN A N 1
ATOM 948 C CA . GLN A 1 119 ? -1.515 -7.204 9.135 1.00 88.19 119 GLN A CA 1
ATOM 949 C C . GLN A 1 119 ? -1.028 -8.594 8.716 1.00 88.19 119 GLN A C 1
ATOM 951 O O . GLN A 1 119 ? 0.076 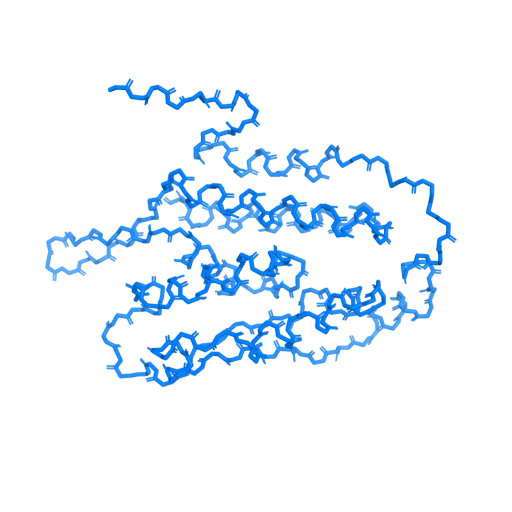-8.710 8.190 1.00 88.19 119 GLN A O 1
ATOM 956 N N . ALA A 1 120 ? -1.862 -9.628 8.861 1.00 91.38 120 ALA A N 1
ATOM 957 C CA . ALA A 1 120 ? -1.524 -10.977 8.418 1.00 91.38 120 ALA A CA 1
ATOM 958 C C . ALA A 1 120 ? -1.240 -11.021 6.907 1.00 91.38 120 ALA A C 1
ATOM 960 O O . ALA A 1 120 ? -0.211 -11.554 6.500 1.00 91.38 120 ALA A O 1
ATOM 961 N N . ILE A 1 121 ? -2.077 -10.388 6.076 1.00 94.44 121 ILE A N 1
ATOM 962 C CA . ILE A 1 121 ? -1.805 -10.268 4.632 1.00 94.44 121 ILE A CA 1
ATOM 963 C C . ILE A 1 121 ? -0.497 -9.507 4.387 1.00 94.44 121 ILE A C 1
ATOM 965 O O . ILE A 1 121 ? 0.330 -9.949 3.593 1.00 94.44 121 ILE A O 1
ATOM 969 N N . THR A 1 122 ? -0.282 -8.391 5.086 1.00 92.25 122 THR A N 1
ATOM 970 C CA . THR A 1 122 ? 0.910 -7.542 4.928 1.00 92.25 122 THR A CA 1
ATOM 971 C C . THR A 1 122 ? 2.206 -8.291 5.238 1.00 92.25 122 THR A C 1
ATOM 973 O O . THR A 1 122 ? 3.207 -8.078 4.555 1.00 92.25 122 THR A O 1
ATOM 976 N N . CYS A 1 123 ? 2.192 -9.214 6.205 1.00 90.44 123 CYS A N 1
ATOM 977 C CA . CYS A 1 123 ? 3.339 -10.077 6.491 1.00 90.44 123 CYS A CA 1
ATOM 978 C C . CYS A 1 123 ? 3.720 -10.977 5.305 1.00 90.44 123 CYS A C 1
ATOM 980 O O . CYS A 1 123 ? 4.901 -11.267 5.122 1.00 90.44 123 CYS A O 1
ATOM 982 N N . HIS A 1 124 ? 2.747 -11.407 4.498 1.00 93.19 124 HIS A N 1
ATOM 983 C CA . HIS A 1 124 ? 2.990 -12.217 3.301 1.00 93.19 124 HIS A CA 1
ATOM 984 C C . HIS A 1 124 ? 3.249 -11.371 2.051 1.00 93.19 124 HIS A C 1
ATOM 986 O O . HIS A 1 124 ? 3.976 -11.803 1.158 1.00 93.19 124 HIS A O 1
ATOM 992 N N . TRP A 1 125 ? 2.661 -10.177 1.977 1.00 95.31 125 TRP A N 1
ATOM 993 C CA . TRP A 1 125 ? 2.733 -9.304 0.813 1.00 95.31 125 TRP A CA 1
ATOM 994 C C . TRP A 1 125 ? 2.851 -7.825 1.237 1.00 95.31 125 TRP A C 1
ATOM 996 O O . TRP A 1 125 ? 1.847 -7.129 1.384 1.00 95.31 125 TRP A O 1
ATOM 1006 N N . PRO A 1 126 ? 4.076 -7.311 1.454 1.00 94.25 126 PRO A N 1
ATOM 1007 C CA . PRO A 1 126 ? 4.307 -5.963 1.991 1.00 94.25 126 PRO A CA 1
ATOM 1008 C C . PRO A 1 126 ? 4.398 -4.851 0.924 1.00 94.25 126 PRO A C 1
ATOM 1010 O O . PRO A 1 126 ? 4.881 -3.756 1.208 1.00 94.25 126 PRO A O 1
ATOM 1013 N N . TYR A 1 127 ? 3.958 -5.087 -0.315 1.00 93.69 127 TYR A N 1
ATOM 1014 C CA . TYR A 1 127 ? 4.191 -4.174 -1.449 1.00 93.69 127 TYR A CA 1
ATOM 1015 C C . TYR A 1 127 ? 3.116 -3.091 -1.635 1.00 93.69 127 TYR A C 1
ATOM 1017 O O . TYR A 1 127 ? 3.065 -2.443 -2.683 1.00 93.69 127 TYR A O 1
ATOM 1025 N N . TRP A 1 128 ? 2.263 -2.864 -0.631 1.00 92.94 128 TRP A N 1
ATOM 1026 C CA . TRP A 1 128 ? 1.098 -1.975 -0.708 1.00 92.94 128 TRP A CA 1
ATOM 1027 C C . TRP A 1 128 ? 1.398 -0.606 -1.315 1.00 92.94 128 TRP A C 1
ATOM 1029 O O . TRP A 1 128 ? 0.676 -0.171 -2.206 1.00 92.94 128 TRP A O 1
ATOM 1039 N N . MET A 1 129 ? 2.487 0.046 -0.899 1.00 88.62 129 MET A N 1
ATOM 1040 C CA . MET A 1 129 ? 2.816 1.408 -1.334 1.00 88.62 129 MET A CA 1
ATOM 1041 C C . MET A 1 129 ? 3.047 1.525 -2.847 1.00 88.62 129 MET A C 1
ATOM 1043 O O . MET A 1 129 ? 2.801 2.587 -3.407 1.00 88.62 129 MET A O 1
ATOM 1047 N N . HIS A 1 130 ? 3.482 0.450 -3.517 1.00 89.88 130 HIS A N 1
ATOM 1048 C CA . HIS A 1 130 ? 3.638 0.436 -4.972 1.00 89.88 130 HIS A CA 1
ATOM 1049 C C . HIS A 1 130 ? 2.295 0.344 -5.702 1.00 89.88 130 HIS A C 1
ATOM 1051 O O . HIS A 1 130 ? 2.081 1.003 -6.717 1.00 89.88 130 HIS A O 1
ATOM 1057 N N . PHE A 1 131 ? 1.389 -0.498 -5.215 1.00 92.12 131 PHE A N 1
ATOM 1058 C CA . PHE A 1 131 ? 0.178 -0.837 -5.956 1.00 92.12 131 PHE A CA 1
ATOM 1059 C C . PHE A 1 131 ? -1.015 0.032 -5.577 1.00 92.12 131 PHE A C 1
ATOM 1061 O O . PHE A 1 131 ? -1.907 0.201 -6.403 1.00 92.12 131 PHE A O 1
ATOM 1068 N N . LEU A 1 132 ? -1.055 0.581 -4.362 1.00 90.75 132 LEU A N 1
ATOM 1069 C CA . LEU A 1 132 ? -2.201 1.329 -3.864 1.00 90.75 132 LEU A CA 1
ATOM 1070 C C . LEU A 1 132 ? -2.447 2.601 -4.684 1.00 90.75 132 LEU A C 1
ATOM 1072 O O . LEU A 1 132 ? -1.533 3.378 -4.963 1.00 90.75 132 LEU A O 1
ATOM 1076 N N . SER A 1 133 ? -3.703 2.813 -5.066 1.00 86.94 133 SER A N 1
ATOM 1077 C CA . SER A 1 133 ? -4.140 4.028 -5.745 1.00 86.94 133 SER A CA 1
ATOM 1078 C C . SER A 1 133 ? -3.921 5.252 -4.846 1.00 86.94 133 SER A C 1
ATOM 1080 O O . SER A 1 133 ? -4.302 5.211 -3.674 1.00 86.94 133 SER A O 1
ATOM 1082 N N . PRO A 1 134 ? -3.373 6.366 -5.370 1.00 74.44 134 PRO A N 1
ATOM 1083 C CA . PRO A 1 134 ? -3.034 7.560 -4.593 1.00 74.44 134 PRO A CA 1
ATOM 1084 C C . PRO A 1 134 ? -4.256 8.400 -4.186 1.00 74.44 134 PRO A C 1
ATOM 1086 O O . PRO A 1 134 ? -4.103 9.535 -3.741 1.00 74.44 134 PRO A O 1
ATOM 1089 N N . GLN A 1 135 ? -5.475 7.878 -4.348 1.00 76.75 135 GLN A N 1
ATOM 1090 C CA . GLN A 1 135 ? -6.670 8.502 -3.785 1.00 76.75 135 GLN A CA 1
ATOM 1091 C C . GLN A 1 135 ? -6.535 8.584 -2.260 1.00 76.75 135 GLN A C 1
ATOM 1093 O O . GLN A 1 135 ? -6.154 7.599 -1.621 1.00 76.75 135 GLN A O 1
ATOM 1098 N N . ALA A 1 136 ? -6.860 9.752 -1.697 1.00 63.84 136 ALA A N 1
ATOM 1099 C CA . ALA A 1 136 ? -6.664 10.062 -0.280 1.00 63.84 136 ALA A CA 1
ATOM 1100 C C . ALA A 1 136 ? -7.230 8.969 0.644 1.00 63.84 136 ALA A C 1
ATOM 1102 O O . ALA A 1 136 ? -6.537 8.525 1.558 1.00 63.84 136 ALA A O 1
ATOM 1103 N N . ASP A 1 137 ? -8.421 8.456 0.330 1.00 75.19 137 ASP A N 1
ATOM 1104 C CA . ASP A 1 137 ? -9.115 7.451 1.140 1.00 75.19 137 ASP A CA 1
ATOM 1105 C C . ASP A 1 137 ? -8.375 6.109 1.208 1.00 75.19 137 ASP A C 1
ATOM 1107 O O . ASP A 1 137 ? -8.337 5.477 2.263 1.00 75.19 137 ASP A O 1
ATOM 1111 N N . ASN A 1 138 ? -7.741 5.670 0.114 1.00 79.88 138 ASN A N 1
ATOM 1112 C CA . ASN A 1 138 ? -7.001 4.405 0.107 1.00 79.88 138 ASN A CA 1
ATOM 1113 C C . ASN A 1 138 ? -5.757 4.509 0.986 1.00 79.88 138 ASN A C 1
ATOM 1115 O O . ASN A 1 138 ? -5.490 3.617 1.789 1.00 79.88 138 ASN A O 1
ATOM 1119 N N . MET A 1 139 ? -5.005 5.603 0.846 1.00 76.75 139 MET A N 1
ATOM 1120 C CA . MET A 1 139 ? -3.790 5.806 1.626 1.00 76.75 139 MET A CA 1
ATOM 1121 C C . MET A 1 139 ? -4.112 6.007 3.108 1.00 76.75 139 MET A C 1
ATOM 1123 O O . MET A 1 139 ? -3.473 5.384 3.949 1.00 76.75 139 MET A O 1
ATOM 1127 N N . ALA A 1 140 ? -5.143 6.791 3.432 1.00 74.88 140 ALA A N 1
ATOM 1128 C CA . ALA A 1 140 ? -5.633 6.916 4.801 1.00 74.88 140 ALA A CA 1
ATOM 1129 C C . ALA A 1 140 ? -6.049 5.549 5.368 1.00 74.88 140 ALA A C 1
ATOM 1131 O O . ALA A 1 140 ? -5.623 5.193 6.459 1.00 74.88 140 ALA A O 1
ATOM 1132 N N . THR A 1 141 ? -6.780 4.732 4.599 1.00 80.94 141 THR A N 1
ATOM 1133 C CA . THR A 1 141 ? -7.162 3.368 5.006 1.00 80.94 141 THR A CA 1
ATOM 1134 C C . THR A 1 141 ? -5.942 2.4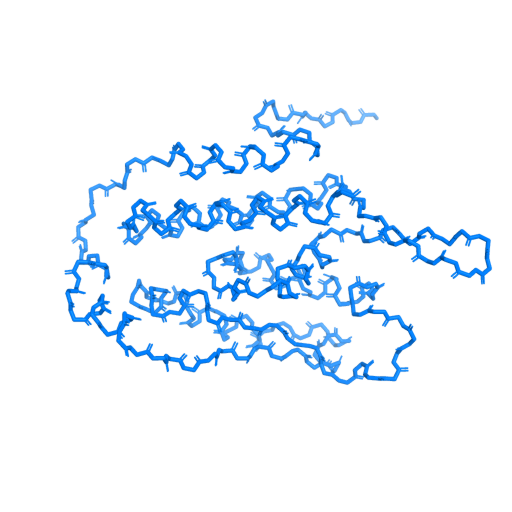86 5.273 1.00 80.94 141 THR A C 1
ATOM 1136 O O . THR A 1 141 ? -5.894 1.818 6.303 1.00 80.94 141 THR A O 1
ATOM 1139 N N . LEU A 1 142 ? -4.929 2.499 4.396 1.00 84.38 142 LEU A N 1
ATOM 1140 C CA . LEU A 1 142 ? -3.682 1.755 4.609 1.00 84.38 142 LEU A CA 1
ATOM 1141 C C . LEU A 1 142 ? -3.022 2.163 5.930 1.00 84.38 142 LEU A C 1
ATOM 1143 O O . LEU A 1 142 ? -2.641 1.299 6.719 1.00 84.38 142 LEU A O 1
ATOM 1147 N N . LEU A 1 143 ? -2.886 3.469 6.169 1.00 78.56 143 LEU A N 1
ATOM 1148 C CA . LEU A 1 143 ? -2.251 3.990 7.375 1.00 78.56 143 LEU A CA 1
ATOM 1149 C C . LEU A 1 143 ? -3.071 3.636 8.620 1.00 78.56 143 LEU A C 1
ATOM 1151 O O . LEU A 1 143 ? -2.501 3.122 9.574 1.00 78.56 143 LEU A O 1
ATOM 1155 N N . SER A 1 144 ? -4.393 3.790 8.595 1.00 78.31 144 SER A N 1
ATOM 1156 C CA . SER A 1 144 ? -5.260 3.483 9.740 1.00 78.31 144 SER A CA 1
ATOM 1157 C C . SER A 1 144 ? -5.409 1.982 10.032 1.00 78.31 144 SER A C 1
ATOM 1159 O O . SER A 1 144 ? -5.757 1.618 11.146 1.00 78.31 144 SER A O 1
ATOM 1161 N N . LEU A 1 145 ? -5.147 1.096 9.063 1.00 82.19 145 LEU A N 1
ATOM 1162 C CA . LEU A 1 145 ? -5.050 -0.355 9.298 1.00 82.19 145 LEU A CA 1
ATOM 1163 C C . LEU A 1 145 ? -3.654 -0.790 9.762 1.00 82.19 145 LEU A C 1
ATOM 1165 O O . LEU A 1 145 ? -3.494 -1.835 10.394 1.00 82.19 145 LEU A O 1
ATOM 1169 N N . THR A 1 146 ? -2.636 -0.001 9.421 1.00 77.56 146 THR A N 1
ATOM 1170 C CA . THR A 1 146 ? -1.242 -0.245 9.808 1.00 77.56 146 THR A CA 1
ATOM 1171 C C . THR A 1 146 ? -0.970 0.259 11.219 1.00 77.56 146 THR A C 1
ATOM 1173 O O . THR A 1 146 ? -0.272 -0.406 11.984 1.00 77.56 146 THR A O 1
ATOM 1176 N N . PHE A 1 147 ? -1.517 1.423 11.557 1.00 74.88 147 PHE A N 1
ATOM 1177 C CA . PHE A 1 147 ? -1.370 2.078 12.842 1.00 74.88 147 PHE A CA 1
ATOM 1178 C C . PHE A 1 147 ? -2.601 1.841 13.706 1.00 74.88 147 PHE A C 1
ATOM 1180 O O . PHE A 1 147 ? -3.723 1.949 13.230 1.00 74.88 147 PHE A O 1
ATOM 1187 N N . THR A 1 148 ? -2.398 1.538 14.985 1.00 63.75 148 THR A N 1
ATOM 1188 C CA . THR A 1 148 ? -3.502 1.374 15.932 1.00 63.75 148 THR A CA 1
ATOM 1189 C C . THR A 1 148 ? -4.209 2.723 16.115 1.00 63.75 148 THR A C 1
ATOM 1191 O O . THR A 1 148 ? -3.578 3.665 16.606 1.00 63.75 148 THR A O 1
ATOM 1194 N N . PRO A 1 149 ? -5.498 2.864 15.756 1.00 59.22 149 PRO A N 1
ATOM 1195 C CA . PRO A 1 149 ? -6.220 4.092 16.049 1.00 59.22 149 PRO A CA 1
ATOM 1196 C C . PRO A 1 149 ? -6.496 4.174 17.555 1.00 59.22 149 PRO A C 1
ATOM 1198 O O . PRO A 1 149 ? -7.127 3.289 18.136 1.00 59.22 149 PRO A O 1
ATOM 1201 N N . LEU A 1 150 ? -6.049 5.256 18.191 1.00 54.25 150 LEU A N 1
ATOM 1202 C CA . LEU A 1 150 ? -6.466 5.627 19.535 1.00 54.25 150 LEU A CA 1
ATOM 1203 C C . LEU A 1 150 ? -7.726 6.488 19.419 1.00 54.25 150 LEU A C 1
ATOM 1205 O O . LEU A 1 150 ? -7.697 7.640 18.982 1.00 54.25 150 LEU A O 1
ATOM 1209 N N . ILE A 1 151 ? -8.865 5.924 19.808 1.00 58.44 151 ILE A N 1
ATOM 1210 C CA . ILE A 1 151 ? -10.123 6.668 19.852 1.00 58.44 151 ILE A CA 1
ATOM 1211 C C . ILE A 1 151 ? -10.141 7.494 21.140 1.00 58.44 151 ILE A C 1
ATOM 1213 O O . ILE A 1 151 ? -10.313 6.943 22.228 1.00 58.44 151 ILE A O 1
ATOM 1217 N N . VAL A 1 152 ? -10.015 8.818 21.026 1.00 53.53 152 VAL A N 1
ATOM 1218 C CA . VAL A 1 152 ? -10.219 9.731 22.155 1.00 53.53 152 VAL A CA 1
ATOM 1219 C C . VAL A 1 152 ? -11.659 10.234 22.099 1.00 53.53 152 VAL A C 1
ATOM 1221 O O . VAL A 1 152 ? -12.029 11.046 21.248 1.00 53.53 152 VAL A O 1
ATOM 1224 N N . LYS A 1 153 ? -12.503 9.739 23.009 1.00 54.38 153 LYS A N 1
ATOM 1225 C CA . LYS A 1 153 ? -13.826 10.329 23.243 1.00 54.38 153 LYS A CA 1
ATOM 1226 C C . LYS A 1 153 ? -13.643 11.590 24.084 1.00 54.38 153 LYS A C 1
ATOM 1228 O O . LYS A 1 153 ? -13.268 11.486 25.248 1.00 54.38 153 LYS A O 1
ATOM 1233 N N . VAL A 1 154 ? -13.917 12.757 23.505 1.00 50.94 154 VAL A N 1
ATOM 1234 C CA . VAL A 1 154 ? -13.964 14.029 24.238 1.00 50.94 154 VAL A CA 1
ATOM 1235 C C . VAL A 1 154 ? -15.432 14.404 24.442 1.00 50.94 154 VAL A C 1
ATOM 1237 O O . VAL A 1 154 ? -16.175 14.544 23.469 1.00 50.94 154 VAL A O 1
ATOM 1240 N N . ASP A 1 155 ? -15.841 14.489 25.712 1.00 50.31 155 ASP A N 1
ATOM 1241 C CA . ASP A 1 155 ? -17.140 14.945 26.232 1.00 50.31 155 ASP A CA 1
ATOM 1242 C C . ASP A 1 155 ? -18.311 14.949 25.236 1.00 50.31 155 ASP A C 1
ATOM 1244 O O . ASP A 1 155 ? -18.680 15.959 24.638 1.00 50.31 155 ASP A O 1
ATOM 1248 N N . GLY A 1 156 ? -18.930 13.776 25.091 1.00 53.69 156 GLY A N 1
ATOM 1249 C CA . GLY A 1 156 ? -20.306 13.611 24.619 1.00 53.69 156 GLY A CA 1
ATOM 1250 C C . GLY A 1 156 ? -20.593 13.857 23.135 1.00 53.69 156 GLY A C 1
ATOM 1251 O O . GLY A 1 156 ? -21.602 13.343 22.659 1.00 53.69 156 GLY A O 1
ATOM 1252 N N . GLN A 1 157 ? -19.756 14.584 22.386 1.00 51.28 157 GLN A N 1
ATOM 1253 C CA . GLN A 1 157 ? -20.068 14.925 20.987 1.00 51.28 157 GLN A CA 1
ATOM 1254 C C . GLN A 1 157 ? -18.886 14.946 20.009 1.00 51.28 157 GLN A C 1
ATOM 1256 O O . GLN A 1 157 ? -19.125 15.066 18.808 1.00 51.28 157 GLN A O 1
ATOM 1261 N N . ARG A 1 158 ? -17.627 14.796 20.452 1.00 41.88 158 ARG A N 1
ATOM 1262 C CA . ARG A 1 158 ? -16.474 14.772 19.532 1.00 41.88 158 ARG A CA 1
ATOM 1263 C C . ARG A 1 158 ? -15.645 13.507 19.724 1.00 41.88 158 ARG A C 1
ATOM 1265 O O . ARG A 1 158 ? -15.010 13.302 20.756 1.00 41.88 158 ARG A O 1
ATOM 1272 N N . VAL A 1 159 ? -15.662 12.656 18.702 1.00 53.72 159 VAL A N 1
ATOM 1273 C CA . VAL A 1 159 ? -14.704 11.562 18.552 1.00 53.72 159 VAL A CA 1
ATOM 1274 C C . VAL A 1 159 ? -13.560 12.106 17.709 1.00 53.72 159 VAL A C 1
ATOM 1276 O O . VAL A 1 159 ? -13.733 12.315 16.513 1.00 53.72 159 VAL A O 1
ATOM 1279 N N . ASN A 1 160 ? -12.412 12.362 18.334 1.00 48.97 160 ASN A N 1
ATOM 1280 C CA . ASN A 1 160 ? -11.172 12.555 17.592 1.00 48.97 160 ASN A CA 1
ATOM 1281 C C . ASN A 1 160 ? -10.447 11.205 17.581 1.00 48.97 160 ASN A C 1
ATOM 1283 O O . ASN A 1 160 ? -10.132 10.652 18.637 1.00 48.97 160 ASN A O 1
ATOM 1287 N N . SER A 1 161 ? -10.192 10.654 16.397 1.00 55.03 161 SER A N 1
ATOM 1288 C CA . SER A 1 161 ? -9.253 9.545 16.239 1.00 55.03 161 SER A CA 1
ATOM 1289 C C . SER A 1 161 ? -7.844 10.127 16.182 1.00 55.03 161 SER A C 1
ATOM 1291 O O . SER A 1 161 ? -7.528 10.861 15.249 1.00 55.03 161 SER A O 1
ATOM 1293 N N . HIS A 1 162 ? -7.007 9.825 17.171 1.00 60.75 162 HIS A N 1
ATOM 1294 C CA . HIS A 1 162 ? -5.576 10.094 17.080 1.00 60.75 162 HIS A CA 1
ATOM 1295 C C . HIS A 1 162 ? -4.876 8.791 16.714 1.00 60.75 162 HIS A C 1
ATOM 1297 O O . HIS A 1 162 ? -5.198 7.737 17.257 1.00 60.75 162 HIS A O 1
ATOM 1303 N N . ILE A 1 163 ? -3.946 8.826 15.769 1.00 64.19 163 ILE A N 1
ATOM 1304 C CA . ILE A 1 163 ? -3.195 7.625 15.416 1.00 64.19 163 ILE A CA 1
ATOM 1305 C C . ILE A 1 163 ? -2.059 7.458 16.421 1.00 64.19 163 ILE A C 1
ATOM 1307 O O . ILE A 1 163 ? -1.168 8.302 16.498 1.00 64.19 163 ILE A O 1
ATOM 1311 N N . GLU A 1 164 ? -2.063 6.360 17.180 1.00 66.12 164 GLU A N 1
ATOM 1312 C CA . GLU A 1 164 ? -0.922 6.029 18.025 1.00 66.12 164 GLU A CA 1
ATOM 1313 C C . GLU A 1 164 ? 0.123 5.282 17.193 1.00 66.12 164 GLU A C 1
ATOM 1315 O O . GLU A 1 164 ? -0.052 4.131 16.775 1.00 66.12 164 GLU A O 1
ATOM 1320 N N . LEU A 1 165 ? 1.251 5.950 16.961 1.00 70.56 165 LEU A N 1
ATOM 1321 C CA . LEU A 1 165 ? 2.415 5.364 16.307 1.00 70.56 165 LEU A CA 1
ATOM 1322 C C . LEU A 1 165 ? 3.185 4.467 17.285 1.00 70.56 165 LEU A C 1
ATOM 1324 O O . LEU A 1 165 ? 4.264 4.813 17.763 1.00 70.56 165 LEU A O 1
ATOM 1328 N N . SER A 1 166 ? 2.611 3.304 17.587 1.00 73.06 166 SER A N 1
ATOM 1329 C CA . SER A 1 166 ? 3.288 2.263 18.364 1.00 73.06 166 SER A CA 1
ATOM 1330 C C . SER A 1 166 ? 4.514 1.711 17.619 1.00 73.06 166 SER A C 1
ATOM 1332 O O . SER A 1 166 ? 4.550 1.698 16.386 1.00 73.06 166 SER A O 1
ATOM 1334 N N . GLU A 1 167 ? 5.511 1.202 18.353 1.00 76.88 167 GLU A N 1
ATOM 1335 C CA . GLU A 1 167 ? 6.711 0.598 17.746 1.00 76.88 167 GLU A CA 1
ATOM 1336 C C . GLU A 1 167 ? 6.387 -0.505 16.716 1.00 76.88 167 GLU A C 1
ATOM 1338 O O . GLU A 1 167 ? 6.950 -0.456 15.619 1.00 76.88 167 GLU A O 1
ATOM 1343 N N . PRO A 1 168 ? 5.457 -1.457 16.968 1.00 77.25 168 PRO A N 1
ATOM 1344 C CA . PRO A 1 168 ? 5.101 -2.469 15.970 1.00 77.25 168 PRO A CA 1
ATOM 1345 C C . PRO A 1 168 ? 4.512 -1.869 14.693 1.00 77.25 168 PRO A C 1
ATOM 1347 O O . PRO A 1 168 ? 4.764 -2.365 13.595 1.00 77.25 168 PRO A O 1
ATOM 1350 N N . ALA A 1 169 ? 3.746 -0.789 14.823 1.00 77.06 169 ALA A N 1
ATOM 1351 C CA . ALA A 1 169 ? 3.119 -0.144 13.686 1.00 77.06 169 ALA A CA 1
ATOM 1352 C C . ALA A 1 169 ? 4.134 0.642 12.841 1.00 77.06 169 ALA A C 1
ATOM 1354 O O . ALA A 1 169 ? 4.105 0.568 11.611 1.00 77.06 169 ALA A O 1
ATOM 1355 N N . ILE A 1 170 ? 5.092 1.312 13.492 1.00 78.38 170 ILE A N 1
ATOM 1356 C CA . ILE A 1 170 ? 6.247 1.929 12.825 1.00 78.38 170 ILE A CA 1
ATOM 1357 C C . ILE A 1 170 ? 7.066 0.860 12.092 1.00 78.38 170 ILE A C 1
ATOM 1359 O O . ILE A 1 170 ? 7.380 1.042 10.916 1.00 78.38 170 ILE A O 1
ATOM 1363 N N . ALA A 1 171 ? 7.358 -0.271 12.739 1.00 81.75 171 ALA A N 1
ATOM 1364 C CA . ALA A 1 171 ? 8.115 -1.364 12.133 1.00 81.75 171 ALA A CA 1
ATOM 1365 C C . ALA A 1 171 ? 7.393 -1.967 10.915 1.00 81.75 171 ALA A C 1
ATOM 1367 O O . ALA A 1 171 ? 8.010 -2.187 9.871 1.00 81.75 171 ALA A O 1
ATOM 1368 N N . ASN A 1 172 ? 6.075 -2.186 11.005 1.00 82.62 172 ASN A N 1
ATOM 1369 C CA . ASN A 1 172 ? 5.281 -2.683 9.880 1.00 82.62 172 ASN A CA 1
ATOM 1370 C C . ASN A 1 172 ? 5.292 -1.692 8.705 1.00 82.62 172 ASN A C 1
ATOM 1372 O O . ASN A 1 172 ? 5.504 -2.059 7.548 1.00 82.62 172 ASN A O 1
ATOM 1376 N N . PHE A 1 173 ? 5.143 -0.407 9.011 1.00 84.50 173 PHE A N 1
ATOM 1377 C CA . PHE A 1 173 ? 5.204 0.648 8.016 1.00 84.50 173 PHE A CA 1
ATOM 1378 C C . PHE A 1 173 ? 6.585 0.738 7.333 1.00 84.50 173 PHE A C 1
ATOM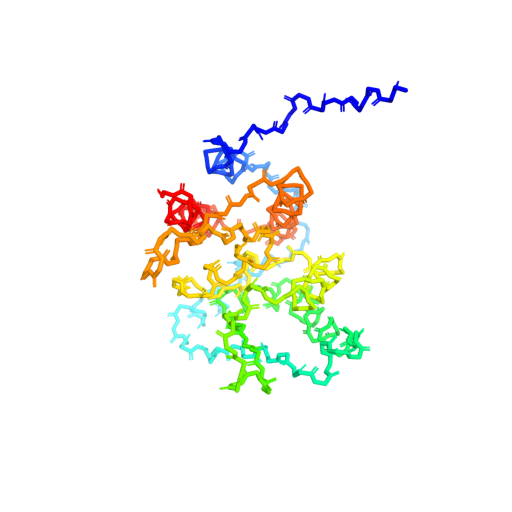 1380 O O . PHE A 1 173 ? 6.681 0.808 6.104 1.00 84.50 173 PHE A O 1
ATOM 1387 N N . GLN A 1 174 ? 7.670 0.666 8.106 1.00 84.00 174 GLN A N 1
ATOM 1388 C CA . GLN A 1 174 ? 9.039 0.621 7.585 1.00 84.00 174 GLN A CA 1
ATOM 1389 C C . GLN A 1 174 ? 9.290 -0.624 6.728 1.00 84.00 174 GLN A C 1
ATOM 1391 O O . GLN A 1 174 ? 9.979 -0.532 5.709 1.00 84.00 174 GLN A O 1
ATOM 1396 N N . ASN A 1 175 ? 8.720 -1.773 7.102 1.00 86.69 175 ASN A N 1
ATOM 1397 C CA . ASN A 1 175 ? 8.795 -2.999 6.314 1.00 86.69 175 ASN A CA 1
ATOM 1398 C C . ASN A 1 175 ? 8.157 -2.814 4.928 1.00 86.69 175 ASN A C 1
ATOM 1400 O O . ASN A 1 175 ? 8.786 -3.138 3.922 1.00 86.69 175 ASN A O 1
ATOM 1404 N N . MET A 1 176 ? 6.967 -2.209 4.854 1.00 89.31 176 MET A N 1
ATOM 1405 C CA . MET A 1 176 ? 6.319 -1.899 3.572 1.00 89.31 176 MET A CA 1
ATOM 1406 C C . MET A 1 176 ? 7.153 -0.947 2.704 1.00 89.31 176 MET A C 1
ATOM 1408 O O . MET A 1 176 ? 7.317 -1.167 1.499 1.00 89.31 176 MET A O 1
ATOM 1412 N N . ALA A 1 177 ? 7.731 0.095 3.311 1.00 86.44 177 ALA A N 1
ATOM 1413 C CA . ALA A 1 177 ? 8.603 1.030 2.603 1.00 86.44 177 ALA A CA 1
ATOM 1414 C C . ALA A 1 177 ? 9.849 0.326 2.045 1.00 86.44 177 ALA A C 1
ATOM 1416 O O . ALA A 1 177 ? 10.196 0.493 0.873 1.00 86.44 177 ALA A O 1
ATOM 1417 N N . ARG A 1 178 ? 10.489 -0.523 2.855 1.00 86.25 178 ARG A N 1
ATOM 1418 C CA . ARG A 1 178 ? 11.668 -1.300 2.461 1.00 86.25 178 ARG A CA 1
ATOM 1419 C C . ARG A 1 178 ? 11.344 -2.285 1.340 1.00 86.25 178 ARG A C 1
ATOM 1421 O O . ARG A 1 178 ? 12.061 -2.320 0.343 1.00 86.25 178 ARG A O 1
ATOM 1428 N N . ALA A 1 179 ? 10.250 -3.035 1.464 1.00 89.81 179 ALA A N 1
ATOM 1429 C CA . ALA A 1 179 ? 9.782 -3.956 0.431 1.00 89.81 179 ALA A CA 1
ATOM 1430 C C . ALA A 1 179 ? 9.536 -3.241 -0.902 1.00 89.81 179 ALA A C 1
ATOM 1432 O O . ALA A 1 179 ? 9.922 -3.731 -1.962 1.00 89.81 179 ALA A O 1
ATOM 1433 N N . THR A 1 180 ? 8.961 -2.044 -0.842 1.00 89.06 180 THR A N 1
ATOM 1434 C CA . THR A 1 180 ? 8.700 -1.216 -2.018 1.00 89.06 180 THR A CA 1
ATOM 1435 C C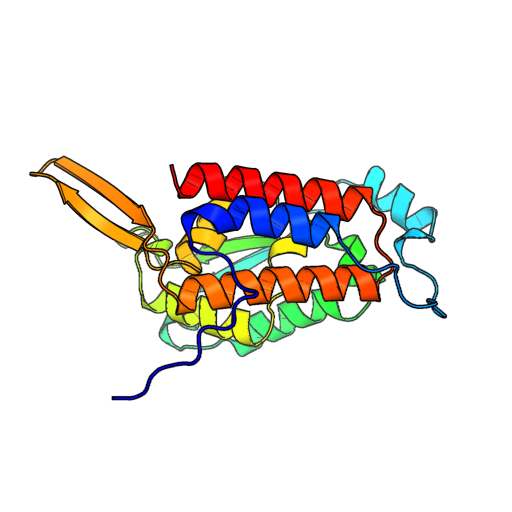 . THR A 1 180 ? 9.990 -0.722 -2.679 1.00 89.06 180 THR A C 1
ATOM 1437 O O . THR A 1 180 ? 10.125 -0.793 -3.901 1.00 89.06 180 THR A O 1
ATOM 1440 N N . ILE A 1 181 ? 10.974 -0.280 -1.890 1.00 85.94 181 ILE A N 1
ATOM 1441 C CA . ILE A 1 181 ? 12.302 0.095 -2.399 1.00 85.94 181 ILE A CA 1
ATOM 1442 C C . ILE A 1 181 ? 12.990 -1.112 -3.052 1.00 85.94 181 ILE A C 1
ATOM 1444 O O . ILE A 1 181 ? 13.534 -0.986 -4.149 1.00 85.94 181 ILE A O 1
ATOM 1448 N N . HIS A 1 182 ? 12.932 -2.290 -2.423 1.00 86.69 182 HIS A N 1
ATOM 1449 C CA . HIS A 1 182 ? 13.475 -3.521 -3.001 1.00 86.69 182 HIS A CA 1
ATOM 1450 C C . HIS A 1 182 ? 12.803 -3.882 -4.323 1.00 86.69 182 HIS A C 1
ATOM 1452 O O . HIS A 1 182 ? 13.503 -4.189 -5.285 1.00 86.69 182 HIS A O 1
ATOM 1458 N N . LEU A 1 183 ? 11.474 -3.784 -4.395 1.00 89.06 183 LEU A N 1
ATOM 1459 C CA . LEU A 1 183 ? 10.723 -4.024 -5.622 1.00 89.06 183 LEU A CA 1
ATOM 1460 C C . LEU A 1 183 ? 11.162 -3.063 -6.735 1.00 89.06 183 LEU A C 1
ATOM 1462 O O . LEU A 1 183 ? 11.455 -3.484 -7.851 1.00 89.06 183 LEU A O 1
ATOM 1466 N N . HIS A 1 184 ? 11.279 -1.768 -6.431 1.00 86.56 184 HIS A N 1
ATOM 1467 C CA . HIS A 1 184 ? 11.733 -0.758 -7.395 1.00 86.56 184 HIS A CA 1
ATOM 1468 C C . HIS A 1 184 ? 13.161 -1.005 -7.880 1.00 86.56 184 HIS A C 1
ATOM 1470 O O . HIS A 1 184 ? 13.429 -0.837 -9.069 1.00 86.56 184 HIS A O 1
ATOM 1476 N N . ASN A 1 185 ? 14.058 -1.436 -6.992 1.00 84.75 185 ASN A N 1
ATOM 1477 C CA . ASN A 1 185 ? 15.422 -1.817 -7.357 1.00 84.75 185 ASN A CA 1
ATOM 1478 C C . ASN A 1 185 ? 15.438 -3.050 -8.263 1.00 84.75 185 ASN A C 1
ATOM 1480 O O . ASN A 1 185 ? 16.099 -3.028 -9.298 1.00 84.75 185 ASN A O 1
ATOM 1484 N N . ALA A 1 186 ? 14.674 -4.088 -7.912 1.00 83.94 186 ALA A N 1
ATOM 1485 C CA . ALA A 1 186 ? 14.591 -5.333 -8.674 1.00 83.94 186 ALA A CA 1
ATOM 1486 C C . ALA A 1 186 ? 14.064 -5.124 -10.103 1.00 83.94 186 ALA A C 1
ATOM 1488 O O . ALA A 1 186 ? 14.410 -5.881 -11.001 1.00 83.94 186 ALA A O 1
ATOM 1489 N N . MET A 1 187 ? 13.253 -4.088 -10.329 1.00 84.88 187 MET A N 1
ATOM 1490 C CA . MET A 1 187 ? 12.705 -3.750 -11.649 1.00 84.88 187 MET A CA 1
ATOM 1491 C C . MET A 1 187 ? 13.465 -2.630 -12.367 1.00 84.88 187 MET A C 1
ATOM 1493 O O . MET A 1 187 ? 13.026 -2.186 -13.430 1.00 84.88 187 MET A O 1
ATOM 1497 N N . ALA A 1 188 ? 14.547 -2.116 -11.773 1.00 83.88 188 ALA A N 1
ATOM 1498 C CA . ALA A 1 188 ? 15.246 -0.923 -12.245 1.00 83.88 188 ALA A CA 1
ATOM 1499 C C . ALA A 1 188 ? 14.281 0.249 -12.540 1.00 83.88 188 ALA A C 1
ATOM 1501 O O . ALA A 1 188 ? 14.317 0.854 -13.611 1.00 83.88 188 ALA A O 1
ATOM 1502 N N . ALA A 1 189 ? 13.377 0.550 -11.599 1.00 81.44 189 ALA A N 1
ATOM 1503 C CA . ALA A 1 189 ? 12.367 1.591 -11.780 1.00 81.44 189 ALA A CA 1
ATOM 1504 C C . ALA A 1 189 ? 13.006 2.985 -11.978 1.00 81.44 189 ALA A C 1
ATOM 1506 O O . ALA A 1 189 ? 13.984 3.303 -11.284 1.00 81.44 189 ALA A O 1
ATOM 1507 N N . PRO A 1 190 ? 12.459 3.844 -12.861 1.00 80.19 190 PRO A N 1
ATOM 1508 C CA . PRO A 1 190 ? 12.938 5.208 -13.052 1.00 80.19 190 PRO A CA 1
ATOM 1509 C C . PRO A 1 190 ? 12.851 6.049 -11.777 1.00 80.19 190 PRO A C 1
ATOM 1511 O O . PRO A 1 190 ? 11.926 5.902 -10.977 1.00 80.19 190 PRO A O 1
ATOM 1514 N N . GLN A 1 191 ? 13.778 6.995 -11.621 1.00 76.38 191 GLN A N 1
ATOM 1515 C CA . GLN A 1 191 ? 13.864 7.823 -10.416 1.00 76.38 191 GLN A CA 1
ATOM 1516 C C . GLN A 1 191 ? 12.599 8.661 -10.169 1.00 76.38 191 GLN A C 1
ATOM 1518 O O . GLN A 1 191 ? 12.186 8.811 -9.022 1.00 76.38 191 GLN A O 1
ATOM 1523 N N . HIS A 1 192 ? 11.940 9.146 -11.227 1.00 77.38 192 HIS A N 1
ATOM 1524 C CA . HIS A 1 192 ? 10.714 9.936 -11.092 1.00 77.38 192 HIS A CA 1
ATOM 1525 C C . HIS A 1 192 ? 9.552 9.126 -10.486 1.00 77.38 192 HIS A C 1
ATOM 1527 O O . HIS A 1 192 ? 8.837 9.654 -9.642 1.00 77.38 192 HIS A O 1
ATOM 1533 N N . ILE A 1 193 ? 9.409 7.832 -10.817 1.00 80.12 193 ILE A N 1
ATOM 1534 C CA . ILE A 1 193 ? 8.388 6.948 -10.217 1.00 80.12 193 ILE A CA 1
ATOM 1535 C C . ILE A 1 193 ? 8.605 6.839 -8.705 1.00 80.12 193 ILE A C 1
ATOM 1537 O O . ILE A 1 193 ? 7.678 6.989 -7.908 1.00 80.12 193 ILE A O 1
ATOM 1541 N N . THR A 1 194 ? 9.856 6.626 -8.301 1.00 76.94 194 THR A N 1
ATOM 1542 C CA . THR A 1 194 ? 10.253 6.534 -6.894 1.00 76.94 194 THR A CA 1
ATOM 1543 C C . THR A 1 194 ? 10.024 7.861 -6.148 1.00 76.94 194 THR A C 1
ATOM 1545 O O . THR A 1 194 ? 9.508 7.860 -5.030 1.00 76.94 194 THR A O 1
ATOM 1548 N N . GLN A 1 195 ? 10.347 9.002 -6.768 1.00 76.19 195 GLN A N 1
ATOM 1549 C CA . GLN A 1 195 ? 10.167 10.337 -6.182 1.00 76.19 195 GLN A CA 1
ATOM 1550 C C . GLN A 1 195 ? 8.694 10.714 -5.995 1.00 76.19 195 GLN A C 1
ATOM 1552 O O . GLN A 1 195 ? 8.323 11.192 -4.920 1.00 76.19 195 GLN A O 1
ATOM 1557 N N . THR A 1 196 ? 7.850 10.480 -7.005 1.00 77.88 196 THR A N 1
ATOM 1558 C CA . THR A 1 196 ? 6.410 10.768 -6.935 1.00 77.88 196 THR A CA 1
ATOM 1559 C C . THR A 1 196 ? 5.765 10.019 -5.776 1.00 77.88 196 THR A C 1
ATOM 1561 O O . THR A 1 196 ? 5.077 10.623 -4.954 1.00 77.88 196 THR A O 1
ATOM 1564 N N . MET A 1 197 ? 6.051 8.725 -5.651 1.00 79.00 197 MET A N 1
ATOM 1565 C CA . MET A 1 197 ? 5.503 7.899 -4.580 1.00 79.00 197 MET A CA 1
ATOM 1566 C C . MET A 1 197 ? 6.017 8.325 -3.199 1.00 79.00 197 MET A C 1
ATOM 1568 O O . MET A 1 197 ? 5.228 8.468 -2.266 1.00 79.00 197 MET A O 1
ATOM 1572 N N . GLY A 1 198 ? 7.317 8.618 -3.069 1.00 75.88 198 GLY A N 1
ATOM 1573 C CA . GLY A 1 198 ? 7.876 9.160 -1.828 1.00 75.88 198 GLY A CA 1
ATOM 1574 C C . GLY A 1 198 ? 7.217 10.482 -1.402 1.00 75.88 198 GLY A C 1
ATOM 1575 O O . GLY A 1 198 ? 6.991 10.702 -0.213 1.00 75.88 198 GLY A O 1
ATOM 1576 N N . SER A 1 199 ? 6.855 11.352 -2.354 1.00 77.50 199 SER A N 1
ATOM 1577 C CA . SER A 1 199 ? 6.112 12.591 -2.071 1.00 77.50 199 SER A CA 1
ATOM 1578 C C . SER A 1 199 ? 4.667 12.325 -1.640 1.00 77.50 199 SER A C 1
ATOM 1580 O O . SER A 1 199 ? 4.194 12.956 -0.696 1.00 77.50 199 SER A O 1
ATOM 1582 N N . GLN A 1 200 ? 3.972 11.391 -2.298 1.00 75.81 200 GLN A N 1
ATOM 1583 C CA . GLN A 1 200 ? 2.586 11.034 -1.970 1.00 75.81 200 GLN A CA 1
ATOM 1584 C C . GLN A 1 200 ? 2.478 10.422 -0.570 1.00 75.81 200 GLN A C 1
ATOM 1586 O O . GLN A 1 200 ? 1.616 10.822 0.210 1.00 75.81 200 GLN A O 1
ATOM 1591 N N . LEU A 1 201 ? 3.390 9.508 -0.225 1.00 76.31 201 LEU A N 1
ATOM 1592 C CA . LEU A 1 201 ? 3.439 8.883 1.098 1.00 76.31 201 LEU A CA 1
ATOM 1593 C C . LEU A 1 201 ? 3.689 9.905 2.203 1.00 76.31 201 LEU A C 1
ATOM 1595 O O . LEU A 1 201 ? 3.006 9.882 3.224 1.00 76.31 201 LEU A O 1
ATOM 1599 N N . ARG A 1 202 ? 4.632 10.832 1.992 1.00 76.62 202 ARG A N 1
ATOM 1600 C CA . ARG A 1 202 ? 4.868 11.908 2.956 1.00 76.62 202 ARG A CA 1
ATOM 1601 C C . ARG A 1 202 ? 3.634 12.785 3.134 1.00 76.62 202 ARG A C 1
ATOM 1603 O O . ARG A 1 202 ? 3.276 13.070 4.268 1.00 76.62 202 ARG A O 1
ATOM 1610 N N . HIS A 1 203 ? 2.986 13.192 2.043 1.00 76.38 203 HIS A N 1
ATOM 1611 C CA . HIS A 1 203 ? 1.780 14.012 2.129 1.00 76.38 203 HIS A CA 1
ATOM 1612 C C . HIS A 1 203 ? 0.674 13.305 2.923 1.00 76.38 203 HIS A C 1
ATOM 1614 O O . HIS A 1 203 ? 0.101 13.897 3.833 1.00 76.38 203 HIS A O 1
ATOM 1620 N N . ALA A 1 204 ? 0.427 12.024 2.645 1.00 73.88 204 ALA A N 1
ATOM 1621 C CA . ALA A 1 204 ? -0.579 11.255 3.367 1.00 73.88 204 ALA A CA 1
ATOM 1622 C C . ALA A 1 204 ? -0.244 11.064 4.853 1.00 73.88 204 ALA A C 1
ATOM 1624 O O . ALA A 1 204 ? -1.128 11.190 5.694 1.00 73.88 204 ALA A O 1
ATOM 1625 N N . LEU A 1 205 ? 1.025 10.825 5.196 1.00 74.25 205 LEU A N 1
ATOM 1626 C CA . LEU A 1 205 ? 1.453 10.773 6.595 1.00 74.25 205 LEU A CA 1
ATOM 1627 C C . LEU A 1 205 ? 1.250 12.107 7.308 1.00 74.25 205 LEU A C 1
ATOM 1629 O O . LEU A 1 205 ? 0.770 12.112 8.433 1.00 74.25 205 LEU A O 1
ATOM 1633 N N . CYS A 1 206 ? 1.559 13.234 6.663 1.00 74.88 206 CYS A N 1
ATOM 1634 C CA . CYS A 1 206 ? 1.290 14.548 7.242 1.00 74.88 206 CYS A CA 1
ATOM 1635 C C . CYS A 1 206 ? -0.206 14.761 7.507 1.00 74.88 206 CYS A C 1
ATOM 1637 O O . CYS A 1 206 ? -0.548 15.325 8.535 1.00 74.88 206 CYS A O 1
ATOM 1639 N N . MET A 1 207 ? -1.090 14.289 6.623 1.00 73.44 207 MET A N 1
ATOM 1640 C CA . MET A 1 207 ? -2.543 14.401 6.813 1.00 73.44 207 MET A CA 1
ATOM 1641 C C . MET A 1 207 ? -3.071 13.540 7.965 1.00 73.44 207 MET A C 1
ATOM 1643 O O . MET A 1 207 ? -4.048 13.911 8.602 1.00 73.44 207 MET A O 1
ATOM 1647 N N . VAL A 1 208 ? -2.452 12.385 8.206 1.00 68.31 208 VAL A N 1
ATOM 1648 C CA . VAL A 1 208 ? -2.895 11.416 9.220 1.00 68.31 208 VAL A CA 1
ATOM 1649 C C . VAL A 1 208 ? -2.291 11.692 10.604 1.00 68.31 208 VAL A C 1
ATOM 1651 O O . VAL A 1 208 ? -2.860 11.283 11.613 1.00 68.31 208 VAL A O 1
ATOM 1654 N N . LEU A 1 209 ? -1.140 12.368 10.658 1.00 67.44 209 LEU A N 1
ATOM 1655 C CA . LEU A 1 209 ? -0.414 12.674 11.897 1.00 67.44 209 LEU A CA 1
ATOM 1656 C C . LEU A 1 209 ? -0.596 14.114 12.402 1.00 67.44 209 LEU A C 1
ATOM 1658 O O . LEU A 1 209 ? -0.111 14.415 13.493 1.00 67.44 209 LEU A O 1
ATOM 1662 N N . ALA A 1 210 ? -1.228 14.990 11.616 1.00 63.09 210 ALA A N 1
ATOM 1663 C CA . ALA A 1 210 ? -1.591 16.351 12.022 1.00 63.09 210 ALA A CA 1
ATOM 1664 C C . ALA A 1 210 ? -2.824 16.356 12.936 1.00 63.09 210 ALA A C 1
ATOM 1666 O O . ALA A 1 210 ? -2.833 17.181 13.879 1.00 63.09 210 ALA A O 1
#

pLDDT: mean 76.98, std 14.8, range [33.0, 96.44]

Radius of gyration: 18.22 Å; chains: 1; bounding box: 48×34×58 Å

Foldseek 3Di:
DDPDPDPVLADDLVCLLVSLLVCLVCQPQQPPQPDDQLCNPPCLVVCLVPDPDAADEDEDEPVCLVVLPCPVVLVVLVQCLVDSNSLSSQFQRYAYHYPPCPPPPDDLLQDVSSLVSVLVSCVSPLQCLGRHHLPLVRLLSVLSSLFHWDFDDDPDPDTDTATDPDPSSSVSVVVSSVVNSVSCSNSVNDSVSSNVSSVSNSVSSVVRND

Sequence (210 aa):
MNKQRHNPSEPPPHQLADWLHQQFLRRPAPPDFHGTSPWADSNLASALTRAVLPAIDLTFTRQDVESARIGSAVDRLMSLTDTPQACARNLSRLRLAFSGYNREPHEIAQMREIAHYFQAITCHWPYWMHFLSPQADNMATLLSLTFTPLIVKVDGQRVNSHIELSEPAIANFQNMARATIHLHNAMAAPQHITQTMGSQLRHALCMVLA